Protein AF-A0A940J7U8-F1 (afdb_monomer_lite)

Foldseek 3Di:
DWQQPDDQLLLLLLLLLQCQLVVVFPPQKDWDAPLQQLKIKIDDDPWIKIKAFAPPSKIKIWIEQPPWPAFCVNVVFDFCVPPAQLNCAPVNVVCCVPVNTRWIWMDDDPGIDTSRTPRCPRVCVVSVSSNPHDVVSSVCLQVVVDPDPSSVSSNDHHHGDRVRVVQVVLVVVLQVVQQVDDADDPPDDQDDPLNVVLCVVVVDPDKWKWKWFDFLLATDTQDIDPSQDPVNVVVVSVSVSVVQVVSADQAQGGFGMWMWTDDPSDIGIDTHRRHCYPPRPGPGYRLNRLLSRVVSHHPVNHDPSSVSRDD

Radius of gyration: 23.85 Å; chains: 1; bounding box: 57×38×66 Å

Secondary structure (DSSP, 8-state):
--GGGSPPHHHHHHHHHHHHHTT-SPTT-EEEEETTTTEEEEEETTEEEEEEEETTTEEEEEEE-TT-S--TTTTT--TTTT--GGG--HHHHHHHHHT--SEEEEEETTEEEESSTT--HHHHHHHGGGG-S-HHHHHHHHTT----HHHHHTT--B-----HHHHHHHHHHHHHHHHHPPPPP----SS-HHHHHHHHHH---S-EEEEEEEETTEEEEEEE-TTS-HHHHHHHHHHHHHHHHHT-BTTTB--SEEEEEEETTEEEEEEESS---TT--S----HHHHHHHHHTS-GGGS-GGGGGS--

pLDDT: mean 90.81, std 7.66, range [55.0, 98.06]

Structure (mmCIF, N/CA/C/O backbone):
data_AF-A0A940J7U8-F1
#
_entry.id   AF-A0A940J7U8-F1
#
loop_
_atom_site.group_PDB
_atom_site.id
_atom_site.type_symbol
_atom_site.label_atom_id
_atom_site.label_alt_id
_atom_site.label_comp_id
_atom_site.label_asym_id
_atom_site.label_entity_id
_atom_site.label_seq_id
_atom_site.pdbx_PDB_ins_code
_atom_site.Cartn_x
_atom_site.Cartn_y
_atom_site.Cartn_z
_atom_site.occupancy
_atom_site.B_iso_or_equiv
_atom_site.auth_seq_id
_atom_site.auth_comp_id
_atom_site.auth_asym_id
_atom_site.auth_atom_id
_atom_site.pdbx_PDB_model_num
ATOM 1 N N . MET A 1 1 ? 5.532 13.824 16.498 1.00 58.31 1 MET A N 1
ATOM 2 C CA . MET A 1 1 ? 4.983 13.098 17.670 1.00 58.31 1 MET A CA 1
ATOM 3 C C . MET A 1 1 ? 4.787 11.652 17.239 1.00 58.31 1 MET A C 1
ATOM 5 O O . MET A 1 1 ? 4.488 11.451 16.063 1.00 58.31 1 MET A O 1
ATOM 9 N N . GLU A 1 2 ? 5.062 10.665 18.091 1.00 72.50 2 GLU A N 1
ATOM 10 C CA . GLU A 1 2 ? 5.180 9.255 17.670 1.00 72.50 2 GLU A CA 1
ATOM 11 C C . GLU A 1 2 ? 3.979 8.408 18.118 1.00 72.50 2 GLU A C 1
ATOM 13 O O . GLU A 1 2 ? 3.177 8.829 18.947 1.00 72.50 2 GLU A O 1
ATOM 18 N N . ALA A 1 3 ? 3.820 7.211 17.541 1.00 67.12 3 ALA A N 1
ATOM 19 C CA . ALA A 1 3 ? 2.734 6.298 17.914 1.00 67.12 3 ALA A CA 1
ATOM 20 C C . ALA A 1 3 ? 2.797 5.892 19.400 1.00 67.12 3 ALA A C 1
ATOM 22 O O . ALA A 1 3 ? 1.761 5.641 20.008 1.00 67.12 3 ALA A O 1
ATOM 23 N N . ASP A 1 4 ? 3.987 5.901 20.000 1.00 74.69 4 ASP A N 1
ATOM 24 C CA . ASP A 1 4 ? 4.215 5.606 21.420 1.00 74.69 4 ASP A CA 1
ATOM 25 C C . ASP A 1 4 ? 3.573 6.639 22.364 1.00 74.69 4 ASP A C 1
ATOM 27 O O . ASP A 1 4 ? 3.357 6.347 23.539 1.00 74.69 4 ASP A O 1
ATOM 31 N N . ASP A 1 5 ? 3.215 7.824 21.854 1.00 80.25 5 ASP A N 1
ATOM 32 C CA . ASP A 1 5 ? 2.523 8.868 22.619 1.00 80.25 5 ASP A CA 1
ATOM 33 C C . ASP A 1 5 ? 1.007 8.595 22.761 1.00 80.25 5 ASP A C 1
ATOM 35 O O . ASP A 1 5 ? 0.293 9.322 23.458 1.00 80.25 5 ASP A O 1
ATOM 39 N N . LEU A 1 6 ? 0.487 7.554 22.098 1.00 84.69 6 LEU A N 1
ATOM 40 C CA . LEU A 1 6 ? -0.911 7.138 22.195 1.00 84.69 6 LEU A CA 1
ATOM 41 C C . LEU A 1 6 ? -1.208 6.489 23.556 1.00 84.69 6 LEU A C 1
ATOM 43 O O . LEU A 1 6 ? -0.436 5.682 24.073 1.00 84.69 6 LEU A O 1
ATOM 47 N N . VAL A 1 7 ? -2.394 6.768 24.109 1.00 89.50 7 VAL A N 1
ATOM 48 C CA . VAL A 1 7 ? -2.894 6.042 25.289 1.00 89.50 7 VAL A CA 1
ATOM 49 C C . VAL A 1 7 ? -3.084 4.553 24.987 1.00 89.50 7 VAL A C 1
ATOM 51 O O . VAL A 1 7 ? -3.126 4.144 23.825 1.00 89.50 7 VAL A O 1
ATOM 54 N N . SER A 1 8 ? -3.262 3.730 26.025 1.00 91.88 8 SER A N 1
ATOM 55 C CA . SER A 1 8 ? -3.499 2.298 25.830 1.00 91.88 8 SER A CA 1
ATOM 56 C C . SER A 1 8 ? -4.697 2.043 24.904 1.00 91.88 8 SER A C 1
ATOM 58 O O . SER A 1 8 ? -5.695 2.770 24.922 1.00 91.88 8 SER A O 1
ATOM 60 N N . ALA A 1 9 ? -4.617 0.984 24.096 1.00 93.88 9 ALA A N 1
ATOM 61 C CA . ALA A 1 9 ? -5.692 0.653 23.163 1.00 93.88 9 ALA A CA 1
ATOM 62 C C . ALA A 1 9 ? -7.035 0.375 23.858 1.00 93.88 9 ALA A C 1
ATOM 64 O O . ALA A 1 9 ? -8.088 0.681 23.304 1.00 93.88 9 ALA A O 1
ATOM 65 N N . GLU A 1 10 ? -7.004 -0.179 25.072 1.00 93.31 10 GLU A N 1
ATOM 66 C CA . GLU A 1 10 ? -8.207 -0.421 25.875 1.00 93.31 10 GLU A CA 1
ATOM 67 C C . GLU A 1 10 ? -8.822 0.884 26.390 1.00 93.31 10 GLU A C 1
ATOM 69 O O . GLU A 1 10 ? -10.045 1.014 26.407 1.00 93.31 10 GLU A O 1
ATOM 74 N N . ASP A 1 11 ? -8.016 1.861 26.806 1.00 94.00 11 ASP A N 1
ATOM 75 C CA . ASP A 1 11 ? -8.549 3.152 27.253 1.00 94.00 11 ASP A CA 1
ATOM 76 C C . ASP A 1 11 ? -9.153 3.927 26.085 1.00 94.00 11 ASP A C 1
ATOM 78 O O . ASP A 1 11 ? -10.262 4.447 26.207 1.00 94.00 11 ASP A O 1
ATOM 82 N N . LEU A 1 12 ? -8.477 3.928 24.930 1.00 95.50 12 LEU A N 1
ATOM 83 C CA . LEU A 1 12 ? -9.007 4.551 23.720 1.00 95.50 12 LEU A CA 1
ATOM 84 C C . LEU A 1 12 ? -10.320 3.895 23.275 1.00 95.50 12 LEU A C 1
ATOM 86 O O . LEU A 1 12 ? -11.291 4.604 23.026 1.00 95.50 12 LEU A O 1
ATOM 90 N N . TRP A 1 13 ? -10.375 2.561 23.212 1.00 97.12 13 TRP A N 1
ATOM 91 C CA . TRP A 1 13 ? -11.579 1.843 22.788 1.00 97.12 13 TRP A CA 1
ATOM 92 C C . TRP A 1 13 ? -12.783 2.142 23.674 1.00 97.12 13 TRP A C 1
ATOM 94 O O . TRP A 1 13 ? -13.846 2.498 23.173 1.00 97.12 13 TRP A O 1
ATOM 104 N N . TRP A 1 14 ? -12.633 1.995 24.992 1.00 97.50 14 TRP A N 1
ATOM 105 C CA . TRP A 1 14 ? -13.771 2.132 25.896 1.00 97.50 14 TRP A CA 1
ATOM 106 C C . TRP A 1 14 ? -14.216 3.580 26.059 1.00 97.50 14 TRP A C 1
ATOM 108 O O . TRP A 1 14 ? -15.417 3.830 26.129 1.00 97.50 14 TRP A O 1
ATOM 118 N N . SER A 1 15 ? -13.280 4.534 26.061 1.00 97.25 15 SER A N 1
ATOM 119 C CA . SER A 1 15 ? -13.627 5.958 26.070 1.00 97.25 15 SER A CA 1
ATOM 120 C C . SER A 1 15 ? -14.422 6.328 24.816 1.00 97.25 15 SER A C 1
ATOM 122 O O . SER A 1 15 ? -15.501 6.916 24.901 1.00 97.25 15 SER A O 1
ATOM 124 N N . TRP A 1 16 ? -13.974 5.856 23.653 1.00 97.19 16 TRP A N 1
ATOM 125 C CA . TRP A 1 16 ? -14.673 6.066 22.394 1.00 97.19 16 TRP A CA 1
ATOM 126 C C . TRP A 1 16 ? -16.058 5.390 22.362 1.00 97.19 16 TRP A C 1
ATOM 128 O O . TRP A 1 16 ? -17.053 6.033 22.011 1.00 97.19 16 TRP A O 1
ATOM 138 N N . ALA A 1 17 ? -16.165 4.130 22.789 1.00 97.62 17 ALA A N 1
ATOM 139 C CA . ALA A 1 17 ? -17.440 3.418 22.846 1.00 97.62 17 ALA A CA 1
ATOM 140 C C . ALA A 1 17 ? -18.458 4.132 23.756 1.00 97.62 17 ALA A C 1
ATOM 142 O O . ALA A 1 17 ? -19.610 4.310 23.368 1.00 97.62 17 ALA A O 1
ATOM 143 N N . VAL A 1 18 ? -18.029 4.602 24.934 1.00 98.00 18 VAL A N 1
ATOM 144 C CA . VAL A 1 18 ? -18.890 5.341 25.874 1.00 98.00 18 VAL A CA 1
ATOM 145 C C . VAL A 1 18 ? -19.337 6.683 25.302 1.00 98.00 18 VAL A C 1
ATOM 147 O O . VAL A 1 18 ? -20.515 7.015 25.398 1.00 98.00 18 VAL A O 1
ATOM 150 N N . LEU A 1 19 ? -18.439 7.453 24.680 1.00 97.38 19 LEU A N 1
ATOM 151 C CA . LEU A 1 19 ? -18.820 8.722 24.047 1.00 97.38 19 LEU A CA 1
ATOM 152 C C . LEU A 1 19 ? -19.839 8.518 22.924 1.00 97.38 19 LEU A C 1
ATOM 154 O O . LEU A 1 19 ? -20.735 9.340 22.760 1.00 97.38 19 LEU A O 1
ATOM 158 N N . THR A 1 20 ? -19.707 7.421 22.179 1.00 96.50 20 THR A N 1
ATOM 159 C CA . THR A 1 20 ? -20.642 7.062 21.107 1.00 96.50 20 THR A CA 1
ATOM 160 C C . THR A 1 20 ? -22.007 6.681 21.667 1.00 96.50 20 THR A C 1
ATOM 162 O O . THR A 1 20 ? -23.019 7.211 21.224 1.00 96.50 20 THR A O 1
ATOM 165 N N . ASP A 1 21 ? -22.037 5.806 22.674 1.00 97.06 21 ASP A N 1
ATOM 166 C CA . ASP A 1 21 ? -23.268 5.349 23.327 1.00 97.06 21 ASP A CA 1
ATOM 167 C C . ASP A 1 21 ? -24.074 6.497 23.952 1.00 97.06 21 ASP A C 1
ATOM 169 O O . ASP A 1 21 ? -25.303 6.493 23.930 1.00 97.06 21 ASP A O 1
ATOM 173 N N . GLN A 1 22 ? -23.375 7.493 24.499 1.00 95.62 22 GLN A N 1
ATOM 174 C CA . GLN A 1 22 ? -23.982 8.639 25.174 1.00 95.62 22 GLN A CA 1
ATOM 175 C C . GLN A 1 22 ? -24.270 9.824 24.238 1.00 95.62 22 GLN A C 1
ATOM 177 O O . GLN A 1 22 ? -24.741 10.855 24.715 1.00 95.62 22 GLN A O 1
ATOM 182 N N . ASP A 1 23 ? -23.983 9.697 22.937 1.00 94.12 23 ASP A N 1
ATOM 183 C CA . ASP A 1 23 ? -24.111 10.778 21.947 1.00 94.12 23 ASP A CA 1
ATOM 184 C C . ASP A 1 23 ? -23.339 12.055 22.358 1.00 94.12 23 ASP A C 1
ATOM 186 O O . ASP A 1 23 ? -23.817 13.182 22.250 1.00 94.12 23 ASP A O 1
ATOM 190 N N . LEU A 1 24 ? -22.125 11.869 22.895 1.00 95.62 24 LEU A N 1
ATOM 191 C CA . LEU A 1 24 ? -21.239 12.930 23.407 1.00 95.62 24 LEU A CA 1
ATOM 192 C C . LEU A 1 24 ? -20.046 13.218 22.482 1.00 95.62 24 LEU A C 1
ATOM 194 O O . LEU A 1 24 ? -19.055 13.832 22.893 1.00 95.62 24 LEU A O 1
ATOM 198 N N . LEU A 1 25 ? -20.106 12.745 21.239 1.00 94.69 25 LEU A N 1
ATOM 199 C CA . LEU A 1 25 ? -19.087 13.025 20.233 1.00 94.69 25 LEU A CA 1
ATOM 200 C C . LEU A 1 25 ? -19.148 14.499 19.786 1.00 94.69 25 LEU A C 1
ATOM 202 O O . LEU A 1 25 ? -20.182 15.149 19.938 1.00 94.69 25 LEU A O 1
ATOM 206 N N . PRO A 1 26 ? -18.052 15.060 19.237 1.00 92.88 26 PRO A N 1
ATOM 207 C CA . PRO A 1 26 ? -18.060 16.424 18.713 1.00 92.88 26 PRO A CA 1
ATOM 208 C C . PRO A 1 26 ? -19.157 16.650 17.664 1.00 92.88 26 PRO A C 1
ATOM 210 O O . PRO A 1 26 ? -19.432 15.767 16.853 1.00 92.88 26 PRO A O 1
ATOM 213 N N . ASP A 1 27 ? -19.725 17.856 17.618 1.00 93.50 27 ASP A N 1
ATOM 214 C CA . ASP A 1 27 ? -20.753 18.209 16.633 1.00 93.50 27 ASP A CA 1
ATOM 215 C C . ASP A 1 27 ? -20.289 17.923 15.196 1.00 93.50 27 ASP A C 1
ATOM 217 O O . ASP A 1 27 ? -19.246 18.400 14.743 1.00 93.50 27 ASP A O 1
ATOM 221 N N . GLY A 1 28 ? -21.092 17.157 14.454 1.00 92.56 28 GLY A N 1
ATOM 222 C CA . GLY A 1 28 ? -20.786 16.757 13.078 1.00 92.56 28 GLY A CA 1
ATOM 223 C C . GLY A 1 28 ? -19.852 15.551 12.958 1.00 92.56 28 GLY A C 1
ATOM 224 O O . GLY A 1 28 ? -19.591 15.116 11.834 1.00 92.56 28 GLY A O 1
ATOM 225 N N . ALA A 1 29 ? -19.383 14.993 14.074 1.00 95.31 29 ALA A N 1
ATOM 226 C CA . ALA A 1 29 ? -18.751 13.690 14.077 1.00 95.31 29 ALA A CA 1
ATOM 227 C C . ALA A 1 29 ? -19.783 12.574 13.894 1.00 95.31 29 ALA A C 1
ATOM 229 O O . ALA A 1 29 ? -20.951 12.702 14.267 1.00 95.31 29 ALA A O 1
ATOM 230 N N . ARG A 1 30 ? -19.339 11.460 13.319 1.00 95.00 30 ARG A N 1
ATOM 231 C CA . ARG A 1 30 ? -20.120 10.227 13.219 1.00 95.00 30 ARG A CA 1
ATOM 232 C C . ARG A 1 30 ? -19.296 9.085 13.757 1.00 95.00 30 ARG A C 1
ATOM 234 O O . ARG A 1 30 ? -18.089 9.054 13.536 1.00 95.00 30 ARG A O 1
ATOM 241 N N . CYS A 1 31 ? -19.953 8.168 14.450 1.00 95.75 31 CYS A N 1
ATOM 242 C CA . CYS A 1 31 ? -19.334 6.935 14.885 1.00 95.75 31 CYS A CA 1
ATOM 243 C C . CYS A 1 31 ? -20.249 5.752 14.603 1.00 95.75 31 CYS A C 1
ATOM 245 O O . CYS A 1 31 ? -21.461 5.841 14.802 1.00 95.75 31 CYS A O 1
ATOM 247 N N . GLU A 1 32 ? -19.649 4.657 14.160 1.00 95.88 32 GLU A N 1
ATOM 248 C CA . GLU A 1 32 ? -20.324 3.396 13.894 1.00 95.88 32 GLU A CA 1
ATOM 249 C C . GLU A 1 32 ? -19.525 2.247 14.516 1.00 95.88 32 GLU A C 1
ATOM 251 O O . GLU A 1 32 ? -18.292 2.280 14.559 1.00 95.88 32 GLU A O 1
ATOM 256 N N . LEU A 1 33 ? -20.242 1.236 15.011 1.00 97.06 33 LEU A N 1
ATOM 257 C CA . LEU A 1 33 ? -19.675 -0.027 15.471 1.00 97.06 33 LEU A CA 1
ATOM 258 C C . LEU A 1 33 ? -20.072 -1.126 14.488 1.00 97.06 33 LEU A C 1
ATOM 260 O O . LEU A 1 33 ? -21.254 -1.435 14.345 1.00 97.06 33 LEU A O 1
ATOM 264 N N . ASP A 1 34 ? -19.078 -1.759 13.878 1.00 95.81 34 ASP A N 1
ATOM 265 C CA . ASP A 1 34 ? -19.234 -3.078 13.276 1.00 95.81 34 ASP A CA 1
ATOM 266 C C . ASP A 1 34 ? -19.054 -4.122 14.385 1.00 95.81 34 ASP A C 1
ATOM 268 O O . ASP A 1 34 ? -17.939 -4.357 14.861 1.00 95.81 34 ASP A O 1
ATOM 272 N N . ALA A 1 35 ? -20.162 -4.705 14.843 1.00 92.19 35 ALA A N 1
ATOM 273 C CA . ALA A 1 35 ? -20.162 -5.682 15.927 1.00 92.19 35 ALA A CA 1
ATOM 274 C C . ALA A 1 35 ? -19.615 -7.056 15.503 1.00 92.19 35 ALA A C 1
ATOM 276 O O . ALA A 1 35 ? -19.160 -7.804 16.365 1.00 92.19 35 ALA A O 1
ATOM 277 N N . ASP A 1 36 ? -19.620 -7.383 14.207 1.00 88.38 36 ASP A N 1
ATOM 278 C CA . ASP A 1 36 ? -19.120 -8.665 13.701 1.00 88.38 36 ASP A CA 1
ATOM 279 C C . ASP A 1 36 ? -17.590 -8.635 13.570 1.00 88.38 36 ASP A C 1
ATOM 281 O O . ASP A 1 36 ? -16.894 -9.587 13.938 1.00 88.38 36 ASP A O 1
ATOM 285 N N . GLU A 1 37 ? -17.043 -7.521 13.074 1.00 89.19 37 GLU A N 1
ATOM 286 C CA . GLU A 1 37 ? -15.597 -7.320 12.937 1.00 89.19 37 GLU A CA 1
ATOM 287 C C . GLU A 1 37 ? -14.966 -6.619 14.154 1.00 89.19 37 GLU A C 1
ATOM 289 O O . GLU A 1 37 ? -13.738 -6.504 14.222 1.00 89.19 37 GLU A O 1
ATOM 294 N N . HIS A 1 38 ? -15.777 -6.179 15.121 1.00 94.62 38 HIS A N 1
ATOM 295 C CA . HIS A 1 38 ? -15.386 -5.388 16.294 1.00 94.62 38 HIS A CA 1
ATOM 296 C C . HIS A 1 38 ? -14.527 -4.172 15.927 1.00 94.62 38 HIS A C 1
ATOM 298 O O . HIS A 1 38 ? -13.431 -3.967 16.466 1.00 94.62 38 HIS A O 1
ATOM 304 N N . VAL A 1 39 ? -15.040 -3.374 14.990 1.00 97.38 39 VAL A N 1
ATOM 305 C CA . VAL A 1 39 ? -14.417 -2.138 14.507 1.00 97.38 39 VAL A CA 1
ATOM 306 C C . VAL A 1 39 ? -15.270 -0.953 14.928 1.00 97.38 39 VAL A C 1
ATOM 308 O O . VAL A 1 39 ? -16.447 -0.889 14.590 1.00 97.38 39 VAL A O 1
ATOM 311 N N . LEU A 1 40 ? -14.664 -0.001 15.632 1.00 97.88 40 LEU A N 1
ATOM 312 C CA . LEU A 1 40 ? -15.222 1.337 15.783 1.00 97.88 40 LEU A CA 1
ATOM 313 C C . LEU A 1 40 ? -14.665 2.215 14.668 1.00 97.88 40 LEU A C 1
ATOM 315 O O . LEU A 1 40 ? -13.449 2.253 14.471 1.00 97.88 40 LEU A O 1
ATOM 319 N N . SER A 1 41 ? -15.538 2.919 13.956 1.00 97.38 41 SER A N 1
ATOM 320 C CA . SER A 1 41 ? -15.189 3.862 12.889 1.00 97.38 41 SER A CA 1
ATOM 321 C C . SER A 1 41 ? -15.687 5.252 13.248 1.00 97.38 41 SER A C 1
ATOM 323 O O . SER A 1 41 ? -16.799 5.393 13.739 1.00 97.38 41 SER A O 1
ATOM 325 N N . TYR A 1 42 ? -14.841 6.269 13.080 1.00 97.38 42 TYR A N 1
ATOM 326 C CA . TYR A 1 42 ? -15.115 7.658 13.443 1.00 97.38 42 TYR A CA 1
ATOM 327 C C . TYR A 1 42 ? -14.767 8.572 12.283 1.00 97.38 42 TYR A C 1
ATOM 329 O O . TYR A 1 42 ? -13.623 8.585 11.828 1.00 97.38 42 TYR A O 1
ATOM 337 N N . ASP A 1 43 ? -15.734 9.376 11.862 1.00 96.62 43 ASP A N 1
ATOM 338 C CA . ASP A 1 43 ? -15.594 10.375 10.810 1.00 96.62 43 ASP A CA 1
ATOM 339 C C . ASP A 1 43 ? -15.796 11.771 11.394 1.00 96.62 43 ASP A C 1
ATOM 341 O O . ASP A 1 43 ? -16.764 12.025 12.112 1.00 96.62 43 ASP A O 1
ATOM 345 N N . TYR A 1 44 ? -14.905 12.702 11.056 1.00 95.75 44 TYR A N 1
ATOM 346 C CA . TYR A 1 44 ? -15.006 14.098 11.467 1.00 95.75 44 TYR A CA 1
ATOM 347 C C . TYR A 1 44 ? -14.401 15.034 10.417 1.00 95.75 44 TYR A C 1
ATOM 349 O O . TYR A 1 44 ? -13.181 15.137 10.245 1.00 95.75 44 TYR A O 1
ATOM 357 N N . GLY A 1 45 ? -15.272 15.746 9.699 1.00 94.06 45 GLY A N 1
ATOM 358 C CA . GLY A 1 45 ? -14.871 16.638 8.612 1.00 94.06 45 GLY A CA 1
ATOM 359 C C . GLY A 1 45 ? -14.196 15.880 7.465 1.00 94.06 45 GLY A C 1
ATOM 360 O O . GLY A 1 45 ? -14.820 15.049 6.816 1.00 94.06 45 GLY A O 1
ATOM 361 N N . ALA A 1 46 ? -12.926 16.195 7.193 1.00 93.19 46 ALA A N 1
ATOM 362 C CA . ALA A 1 46 ? -12.106 15.512 6.183 1.00 93.19 46 ALA A CA 1
ATOM 363 C C . ALA A 1 46 ? -11.237 14.381 6.768 1.00 93.19 46 ALA A C 1
ATOM 365 O O . ALA A 1 46 ? -10.419 13.798 6.053 1.00 93.19 46 ALA A O 1
ATOM 366 N N . SER A 1 47 ? -11.376 14.115 8.066 1.00 95.75 47 SER A N 1
ATOM 367 C CA . SER A 1 47 ? -10.619 13.105 8.791 1.00 95.75 47 SER A CA 1
ATOM 368 C C . SER A 1 47 ? -11.500 11.911 9.119 1.00 95.75 47 SER A C 1
ATOM 370 O O . SER A 1 47 ? -12.693 12.065 9.370 1.00 95.75 47 SER A O 1
ATOM 372 N N . TRP A 1 48 ? -10.889 10.737 9.185 1.00 96.69 48 TRP A N 1
ATOM 373 C CA . TRP A 1 48 ? -11.538 9.527 9.665 1.00 96.69 48 TRP A CA 1
ATOM 374 C C . TRP A 1 48 ? -10.518 8.614 10.340 1.00 96.69 48 TRP A C 1
ATOM 376 O O . TRP A 1 48 ? -9.325 8.653 10.030 1.00 96.69 48 TRP A O 1
ATOM 386 N N . THR A 1 49 ? -10.967 7.792 11.276 1.00 97.50 49 THR A N 1
ATOM 387 C CA . THR A 1 49 ? -10.141 6.774 11.925 1.00 97.50 49 THR A CA 1
ATOM 388 C C . THR A 1 49 ? -10.977 5.551 12.245 1.00 97.50 49 THR A C 1
ATOM 390 O O . THR A 1 49 ? -12.196 5.619 12.368 1.00 97.50 49 THR A O 1
ATOM 393 N N . SER A 1 50 ? -10.331 4.406 12.347 1.00 98.06 50 SER A N 1
ATOM 394 C CA . SER A 1 50 ? -10.938 3.160 12.771 1.00 98.06 50 SER A CA 1
ATOM 395 C C . SER A 1 50 ? -10.016 2.461 13.754 1.00 98.06 50 SER A C 1
ATOM 397 O O . SER A 1 50 ? -8.798 2.443 13.574 1.00 98.06 50 SER A O 1
ATOM 399 N N . LEU A 1 51 ? -10.607 1.910 14.807 1.00 97.88 51 LEU A N 1
ATOM 400 C CA . LEU A 1 51 ? -9.932 1.089 15.799 1.00 97.88 51 LEU A CA 1
ATOM 401 C C . LEU A 1 51 ? -10.594 -0.278 15.795 1.00 97.88 51 LEU A C 1
ATOM 403 O O . LEU A 1 51 ? -11.814 -0.375 15.852 1.00 97.88 51 LEU A O 1
ATOM 407 N N . GLN A 1 52 ? -9.791 -1.332 15.754 1.00 97.12 52 GLN A N 1
ATOM 408 C CA . GLN A 1 52 ? -10.268 -2.704 15.875 1.00 97.12 52 GLN A CA 1
ATOM 409 C C . GLN A 1 52 ? -9.630 -3.372 17.078 1.00 97.12 52 GLN A C 1
ATOM 411 O O . GLN A 1 52 ? -8.402 -3.356 17.220 1.00 97.12 52 GLN A O 1
ATOM 416 N N . ARG A 1 53 ? -10.449 -4.025 17.905 1.00 94.12 53 ARG A N 1
ATOM 417 C CA . ARG A 1 53 ? -9.954 -4.896 18.976 1.00 94.12 53 ARG A CA 1
ATOM 418 C C . ARG A 1 53 ? -9.720 -6.303 18.467 1.00 94.12 53 ARG A C 1
ATOM 420 O O . ARG A 1 53 ? -10.568 -6.891 17.805 1.00 94.12 53 ARG A O 1
ATOM 427 N N . ILE A 1 54 ? -8.574 -6.866 18.830 1.00 92.75 54 ILE A N 1
ATOM 428 C CA . ILE A 1 54 ? -8.136 -8.200 18.426 1.00 92.75 54 ILE A CA 1
ATOM 429 C C . ILE A 1 54 ? -7.823 -9.028 19.672 1.00 92.75 54 ILE A C 1
ATOM 431 O O . ILE A 1 54 ? -7.239 -8.552 20.650 1.00 92.75 54 ILE A O 1
ATOM 435 N N . ALA A 1 55 ? -8.179 -10.311 19.628 1.00 88.00 55 ALA A N 1
ATOM 436 C CA . ALA A 1 55 ? -7.956 -11.233 20.734 1.00 88.00 55 ALA A CA 1
ATOM 437 C C . ALA A 1 55 ? -6.499 -11.228 21.260 1.00 88.00 55 ALA A C 1
ATOM 439 O O . ALA A 1 55 ? -5.514 -11.261 20.508 1.00 88.00 55 ALA A O 1
ATOM 440 N N . GLY A 1 56 ? -6.355 -11.274 22.588 1.00 86.44 56 GLY A N 1
ATOM 441 C CA . GLY A 1 56 ? -5.058 -11.288 23.274 1.00 86.44 56 GLY A CA 1
ATOM 442 C C . GLY A 1 56 ? -4.470 -9.902 23.559 1.00 86.44 56 GLY A C 1
ATOM 443 O O . GLY A 1 56 ? -3.250 -9.762 23.512 1.00 86.44 56 GLY A O 1
ATOM 444 N N . GLY A 1 57 ? -5.317 -8.900 23.828 1.00 88.00 57 GLY A N 1
ATOM 445 C CA . GLY A 1 57 ? -4.892 -7.544 24.213 1.00 88.00 57 GLY A CA 1
ATOM 446 C C . GLY A 1 57 ? -4.251 -6.756 23.069 1.00 88.00 57 GLY A C 1
ATOM 447 O O . GLY A 1 57 ? -3.355 -5.941 23.291 1.00 88.00 57 GLY A O 1
ATOM 448 N N . ARG A 1 58 ? -4.652 -7.062 21.834 1.00 93.88 58 ARG A N 1
ATOM 449 C CA . ARG A 1 58 ? -4.115 -6.460 20.617 1.00 93.88 58 ARG A CA 1
ATOM 450 C C . ARG A 1 58 ? -5.140 -5.516 20.017 1.00 93.88 58 ARG A C 1
ATOM 452 O O . ARG A 1 58 ? -6.341 -5.741 20.142 1.00 93.88 58 ARG A O 1
ATOM 459 N N . ALA A 1 59 ? -4.663 -4.489 19.337 1.00 95.81 59 ALA A N 1
ATOM 460 C CA . ALA A 1 59 ? -5.534 -3.591 18.599 1.00 95.81 59 ALA A CA 1
ATOM 461 C C . ALA A 1 59 ? -4.829 -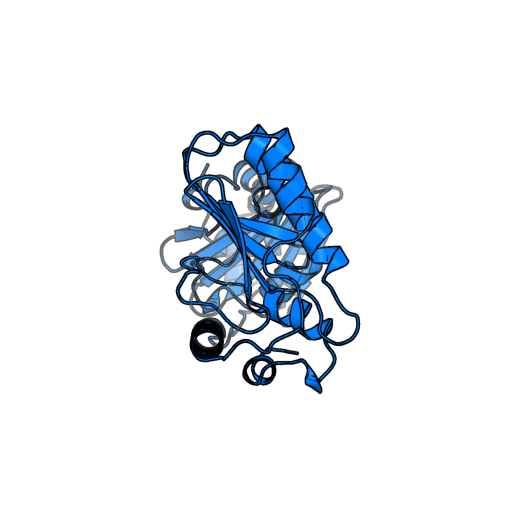3.047 17.365 1.00 95.81 59 ALA A C 1
ATOM 463 O O . ALA A 1 59 ? -3.601 -3.087 17.272 1.00 95.81 59 ALA A O 1
ATOM 464 N N . VAL A 1 60 ? -5.615 -2.541 16.426 1.00 96.50 60 VAL A N 1
ATOM 465 C CA . VAL A 1 60 ? -5.115 -1.872 15.226 1.00 96.50 60 VAL A CA 1
ATOM 466 C C . VAL A 1 60 ? -5.852 -0.560 15.076 1.00 96.50 60 VAL A C 1
ATOM 468 O O . VAL A 1 60 ? -7.076 -0.542 15.163 1.00 96.50 60 VAL A O 1
ATOM 471 N N . LEU A 1 61 ? -5.106 0.513 14.844 1.00 97.25 61 LEU A N 1
ATOM 472 C CA . LEU A 1 61 ? -5.620 1.850 14.593 1.00 97.25 61 LEU A CA 1
ATOM 473 C C . LEU A 1 61 ? -5.166 2.283 13.199 1.00 97.25 61 LEU A C 1
ATOM 475 O O . LEU A 1 61 ? -3.976 2.248 12.887 1.00 97.25 61 LEU A O 1
ATOM 479 N N . TRP A 1 62 ? -6.099 2.699 12.355 1.00 97.12 62 TRP A N 1
ATOM 480 C CA . TRP A 1 62 ? -5.784 3.180 11.014 1.00 97.12 62 TRP A CA 1
ATOM 481 C C . TRP A 1 62 ? -6.758 4.266 10.601 1.00 97.12 62 TRP A C 1
ATOM 483 O O . TRP A 1 62 ? -7.896 4.307 11.057 1.00 97.12 62 TRP A O 1
ATOM 493 N N . GLY A 1 63 ? -6.326 5.154 9.719 1.00 96.50 63 GLY A N 1
ATOM 494 C CA . GLY A 1 63 ? -7.173 6.273 9.351 1.00 96.50 63 GLY A CA 1
ATOM 495 C C . GLY A 1 63 ? -6.490 7.274 8.459 1.00 96.50 63 GLY A C 1
ATOM 496 O O . GLY A 1 63 ? -5.420 7.027 7.901 1.00 96.50 63 GLY A O 1
ATOM 497 N N . ARG A 1 64 ? -7.108 8.443 8.353 1.00 95.44 64 ARG A N 1
ATOM 498 C CA . ARG A 1 64 ? -6.550 9.616 7.703 1.00 95.44 64 ARG A CA 1
ATOM 499 C C . ARG A 1 64 ? -6.902 10.864 8.500 1.00 95.44 64 ARG A C 1
ATOM 501 O O . ARG A 1 64 ? -8.071 11.146 8.735 1.00 95.44 64 ARG A O 1
ATOM 508 N N . ALA A 1 65 ? -5.891 11.651 8.848 1.00 93.31 65 ALA A N 1
ATOM 509 C CA . ALA A 1 65 ? -6.084 12.976 9.420 1.00 93.31 65 ALA A CA 1
ATOM 510 C C . ALA A 1 65 ? -6.002 14.032 8.310 1.00 93.31 65 ALA A C 1
ATOM 512 O O . ALA A 1 65 ? -4.942 14.234 7.721 1.00 93.31 65 ALA A O 1
ATOM 513 N N . GLY A 1 66 ? -7.111 14.718 8.022 1.00 88.06 66 GLY A N 1
ATOM 514 C CA . GLY A 1 66 ? -7.191 15.736 6.968 1.00 88.06 66 GLY A CA 1
ATOM 515 C C . GLY A 1 66 ? -6.325 16.976 7.221 1.00 88.06 66 GLY A C 1
ATOM 516 O O . GLY A 1 66 ? -6.038 17.720 6.288 1.00 88.06 66 GLY A O 1
ATOM 517 N N . THR A 1 67 ? -5.889 17.191 8.464 1.00 83.06 67 THR A N 1
ATOM 518 C CA . THR A 1 67 ? -4.956 18.256 8.864 1.00 83.06 67 THR A CA 1
ATOM 519 C C . THR A 1 67 ? -3.487 17.840 8.779 1.00 83.06 67 THR A C 1
ATOM 521 O O . THR A 1 67 ? -2.614 18.690 8.954 1.00 83.06 67 THR A O 1
ATOM 524 N N . SER A 1 68 ? -3.190 16.561 8.515 1.00 82.31 68 SER A N 1
ATOM 525 C CA . SER A 1 68 ? -1.808 16.090 8.449 1.00 82.31 68 SER A CA 1
ATOM 526 C C . SER A 1 68 ? -1.097 16.637 7.214 1.00 82.31 68 SER A C 1
ATOM 528 O O . SER A 1 68 ? -1.618 16.583 6.100 1.00 82.31 68 SER A O 1
ATOM 530 N N . VAL A 1 69 ? 0.126 17.138 7.406 1.00 79.56 69 VAL A N 1
ATOM 531 C CA . VAL A 1 69 ? 0.976 17.651 6.318 1.00 79.56 69 VAL A CA 1
ATOM 532 C C . VAL A 1 69 ? 1.554 16.507 5.478 1.00 79.56 69 VAL A C 1
ATOM 534 O O . VAL A 1 69 ? 1.821 16.690 4.291 1.00 79.56 69 VAL A O 1
ATOM 537 N N . ARG A 1 70 ? 1.738 15.330 6.088 1.00 83.69 70 ARG A N 1
ATOM 538 C CA . ARG A 1 70 ? 2.222 14.107 5.440 1.00 83.69 70 ARG A CA 1
ATOM 539 C C . ARG A 1 70 ? 1.306 12.940 5.762 1.00 83.69 70 ARG A C 1
ATOM 541 O O . ARG A 1 70 ? 0.862 12.785 6.898 1.00 83.69 70 ARG A O 1
ATOM 548 N N . ASP A 1 71 ? 1.053 12.114 4.758 1.00 87.12 71 ASP A N 1
ATOM 549 C CA . ASP A 1 71 ? 0.350 10.847 4.921 1.00 87.12 71 ASP A CA 1
ATOM 550 C C . ASP A 1 71 ? 0.951 9.758 4.018 1.00 87.12 71 ASP A C 1
ATOM 552 O O . ASP A 1 71 ? 1.636 10.040 3.028 1.00 87.12 71 ASP A O 1
ATOM 556 N N . ALA A 1 72 ? 0.693 8.493 4.343 1.00 85.38 72 ALA A N 1
ATOM 557 C CA . ALA A 1 72 ? 1.230 7.350 3.610 1.00 85.38 72 ALA A CA 1
ATOM 558 C C . ALA A 1 72 ? 0.812 7.324 2.131 1.00 85.38 72 ALA A C 1
ATOM 560 O O . ALA A 1 72 ? 1.511 6.747 1.298 1.00 85.38 72 ALA A O 1
ATOM 561 N N . ILE A 1 73 ? -0.305 7.973 1.785 1.00 84.38 73 ILE A N 1
ATOM 562 C CA . ILE A 1 73 ? -0.790 8.074 0.408 1.00 84.38 73 ILE A CA 1
ATOM 563 C C . ILE A 1 73 ? 0.129 8.997 -0.395 1.00 84.38 73 ILE A C 1
ATOM 565 O O . ILE A 1 73 ? 0.559 8.634 -1.493 1.00 84.38 73 ILE A O 1
ATOM 569 N N . SER A 1 74 ? 0.421 10.182 0.150 1.00 83.69 74 SER A N 1
ATOM 570 C CA . SER A 1 74 ? 1.294 11.193 -0.451 1.00 83.69 74 SER A CA 1
ATOM 571 C C . SER A 1 74 ? 2.744 10.723 -0.568 1.00 83.69 74 SER A C 1
ATOM 573 O O . SER A 1 74 ? 3.400 11.023 -1.562 1.00 83.69 74 SER A O 1
ATOM 575 N N . GLU A 1 75 ? 3.207 9.925 0.396 1.00 85.38 75 GLU A N 1
ATOM 576 C CA . GLU A 1 75 ? 4.575 9.396 0.456 1.00 85.38 75 GLU A CA 1
ATOM 577 C C . GLU A 1 75 ? 4.717 8.017 -0.218 1.00 85.38 75 GLU A C 1
ATOM 579 O O . GLU A 1 75 ? 5.802 7.439 -0.246 1.00 85.38 75 GLU A O 1
ATOM 584 N N . HIS A 1 76 ? 3.629 7.477 -0.784 1.00 81.56 76 HIS A N 1
ATOM 585 C CA . HIS A 1 76 ? 3.590 6.165 -1.442 1.00 81.56 76 HIS A CA 1
ATOM 586 C C . HIS A 1 76 ? 4.126 5.016 -0.568 1.00 81.56 76 HIS A C 1
ATOM 588 O O . HIS A 1 76 ? 4.826 4.121 -1.050 1.00 81.56 76 HIS A O 1
ATOM 594 N N . LEU A 1 77 ? 3.790 5.036 0.722 1.00 82.06 77 LEU A N 1
ATOM 595 C CA . LEU A 1 77 ? 4.191 4.002 1.668 1.00 82.06 77 LEU A CA 1
ATOM 596 C C . LEU A 1 77 ? 3.184 2.850 1.705 1.00 82.06 77 LEU A C 1
ATOM 598 O O . LEU A 1 77 ? 1.969 3.040 1.650 1.00 82.06 77 LEU A O 1
ATOM 602 N N . ASP A 1 78 ? 3.707 1.636 1.857 1.00 83.44 78 ASP A N 1
ATOM 603 C CA . ASP A 1 78 ? 2.905 0.474 2.231 1.00 83.44 78 ASP A CA 1
ATOM 604 C C . ASP A 1 78 ? 2.620 0.539 3.737 1.00 83.44 78 ASP A C 1
ATOM 606 O O . ASP A 1 78 ? 3.477 0.214 4.557 1.00 83.44 78 ASP A O 1
ATOM 610 N N . VAL A 1 79 ? 1.405 0.960 4.089 1.00 89.25 79 VAL A N 1
ATOM 611 C CA . VAL A 1 79 ? 0.923 1.080 5.475 1.00 89.25 79 VAL A CA 1
ATOM 612 C C . VAL A 1 79 ? 0.914 -0.242 6.245 1.00 89.25 79 VAL A C 1
ATOM 614 O O . VAL A 1 79 ? 0.794 -0.228 7.461 1.00 89.25 79 VAL A O 1
ATOM 617 N N . LEU A 1 80 ? 1.051 -1.396 5.592 1.00 88.75 80 LEU A N 1
ATOM 618 C CA . LEU A 1 80 ? 1.163 -2.685 6.283 1.00 88.75 80 LEU A CA 1
ATOM 619 C C . LEU A 1 80 ? 2.608 -3.192 6.336 1.00 88.75 80 LEU A C 1
ATOM 621 O O . LEU A 1 80 ? 2.866 -4.297 6.817 1.00 88.75 80 LEU A O 1
ATOM 625 N N . ALA A 1 81 ? 3.577 -2.411 5.854 1.00 83.94 81 ALA A N 1
ATOM 626 C CA . ALA A 1 81 ? 4.974 -2.810 5.868 1.00 83.94 81 ALA A CA 1
ATOM 627 C C . ALA A 1 81 ? 5.487 -2.968 7.304 1.00 83.94 81 ALA A C 1
ATOM 629 O O . ALA A 1 81 ? 5.525 -2.016 8.073 1.00 83.94 81 ALA A O 1
ATOM 630 N N . GLY A 1 82 ? 5.927 -4.180 7.647 1.00 83.19 82 GLY A N 1
ATOM 631 C CA . GLY A 1 82 ? 6.449 -4.491 8.981 1.00 83.19 82 GLY A CA 1
ATOM 632 C C . GLY A 1 82 ? 5.370 -4.742 10.035 1.00 83.19 82 GLY A C 1
ATOM 633 O O . GLY A 1 82 ? 5.707 -5.221 11.114 1.00 83.19 82 GLY A O 1
ATOM 634 N N . ALA A 1 83 ? 4.095 -4.510 9.707 1.00 88.12 83 ALA A N 1
ATOM 635 C CA . ALA A 1 83 ? 2.993 -4.823 10.597 1.00 88.12 83 ALA A CA 1
ATOM 636 C C . ALA A 1 83 ? 2.966 -6.330 10.896 1.00 88.12 83 ALA A C 1
ATOM 638 O O . ALA A 1 83 ? 3.162 -7.152 9.990 1.00 88.12 83 ALA A O 1
ATOM 639 N N . PRO A 1 84 ? 2.707 -6.721 12.151 1.00 85.44 84 PRO A N 1
ATOM 640 C CA . PRO A 1 84 ? 2.590 -8.114 12.497 1.00 85.44 84 PRO A CA 1
ATOM 641 C C . PRO A 1 84 ? 1.348 -8.699 11.841 1.00 85.44 84 PRO A C 1
ATOM 643 O O . PRO A 1 84 ? 0.341 -8.037 11.604 1.00 85.44 84 PRO A O 1
ATOM 646 N N . ASP A 1 85 ? 1.402 -9.996 11.607 1.00 81.00 85 ASP A N 1
ATOM 647 C CA . ASP A 1 85 ? 0.424 -10.675 10.776 1.00 81.00 85 ASP A CA 1
ATOM 648 C C . ASP A 1 85 ? -1.034 -10.533 11.229 1.00 81.00 85 ASP A C 1
ATOM 650 O O . ASP A 1 85 ? -1.957 -10.484 10.413 1.00 81.00 85 ASP A O 1
ATOM 654 N N . TRP A 1 86 ? -1.235 -10.475 12.542 1.00 85.19 86 TRP A N 1
ATOM 655 C CA . TRP A 1 86 ? -2.544 -10.309 13.159 1.00 85.19 86 TRP A CA 1
ATOM 656 C C . TRP A 1 86 ? -3.105 -8.894 12.982 1.00 85.19 86 TRP A C 1
ATOM 658 O O . TRP A 1 86 ? -4.311 -8.733 13.096 1.00 85.19 86 TRP A O 1
ATOM 668 N N . ALA A 1 87 ? -2.278 -7.890 12.678 1.00 90.31 87 ALA A N 1
ATOM 669 C CA . ALA A 1 87 ? -2.726 -6.514 12.465 1.00 90.31 87 ALA A CA 1
ATOM 670 C C . ALA A 1 87 ? -3.357 -6.302 11.076 1.00 90.31 87 ALA A C 1
ATOM 672 O O . ALA A 1 87 ? -3.876 -5.236 10.773 1.00 90.31 87 ALA A O 1
ATOM 673 N N . SER A 1 88 ? -3.331 -7.323 10.218 1.00 86.38 88 SER A N 1
ATOM 674 C CA . SER A 1 88 ? -3.794 -7.259 8.832 1.00 86.38 88 SER A CA 1
ATOM 675 C C . SER A 1 88 ? -5.120 -8.011 8.632 1.00 86.38 88 SER A C 1
ATOM 677 O O . SER A 1 88 ? -5.220 -8.925 7.813 1.00 86.38 88 SER A O 1
ATOM 679 N N . SER A 1 89 ? -6.132 -7.654 9.429 1.00 86.88 89 SER A N 1
ATOM 680 C CA . SER A 1 89 ? -7.487 -8.222 9.359 1.00 86.88 89 SER A CA 1
ATOM 681 C C . SER A 1 89 ? -8.198 -7.894 8.037 1.00 86.88 89 SER A C 1
ATOM 683 O O . SER A 1 89 ? -7.761 -7.025 7.277 1.00 86.88 89 SER A O 1
ATOM 685 N N . ASP A 1 90 ? -9.317 -8.566 7.752 1.00 85.88 90 ASP A N 1
ATOM 686 C CA . ASP A 1 90 ? -10.107 -8.280 6.547 1.00 85.88 90 ASP A CA 1
ATOM 687 C C . ASP A 1 90 ? -10.665 -6.846 6.543 1.00 85.88 90 ASP A C 1
ATOM 689 O O . ASP A 1 90 ? -10.630 -6.200 5.494 1.00 85.88 90 ASP A O 1
ATOM 693 N N . ALA A 1 91 ? -11.047 -6.309 7.710 1.00 90.25 91 ALA A N 1
ATOM 694 C CA . ALA A 1 91 ? -11.449 -4.911 7.895 1.00 90.25 91 ALA A CA 1
ATOM 695 C C . ALA A 1 91 ? -10.357 -3.927 7.446 1.00 90.25 91 ALA A C 1
ATOM 697 O O . ALA A 1 91 ? -10.582 -3.036 6.621 1.00 90.25 91 ALA A O 1
ATOM 698 N N . VAL A 1 92 ? -9.135 -4.142 7.940 1.00 91.56 92 VAL A N 1
ATOM 699 C CA . VAL A 1 92 ? -7.961 -3.335 7.593 1.00 91.56 92 VAL A CA 1
ATOM 700 C C . VAL A 1 92 ? -7.684 -3.425 6.095 1.00 91.56 92 VAL A C 1
ATOM 702 O O . VAL A 1 92 ? -7.498 -2.409 5.429 1.00 91.56 92 VAL A O 1
ATOM 705 N N . TRP A 1 93 ? -7.703 -4.631 5.523 1.00 86.25 93 TRP A N 1
ATOM 706 C CA . TRP A 1 93 ? -7.470 -4.818 4.090 1.00 86.25 93 TRP A CA 1
ATOM 707 C C . TRP A 1 93 ? -8.536 -4.173 3.213 1.00 86.25 93 TRP A C 1
ATOM 709 O O . TRP A 1 93 ? -8.203 -3.627 2.157 1.00 86.25 93 TRP A O 1
ATOM 719 N N . ARG A 1 94 ? -9.805 -4.232 3.624 1.00 88.19 94 ARG A N 1
ATOM 720 C CA . ARG A 1 94 ? -10.905 -3.530 2.959 1.00 88.19 94 ARG A CA 1
ATOM 721 C C . ARG A 1 94 ? -10.609 -2.034 2.914 1.00 88.19 94 ARG A C 1
ATOM 723 O O . ARG A 1 94 ? -10.543 -1.466 1.827 1.00 88.19 94 ARG A O 1
ATOM 730 N N . SER A 1 95 ? -10.254 -1.443 4.053 1.00 90.62 95 SER A N 1
ATOM 731 C CA . SER A 1 95 ? -9.884 -0.029 4.135 1.00 90.62 95 SER A CA 1
ATOM 732 C C . SER A 1 95 ? -8.647 0.329 3.297 1.00 90.62 95 SER A C 1
ATOM 734 O O . SER A 1 95 ? -8.666 1.312 2.557 1.00 90.62 95 SER A O 1
ATOM 736 N N . VAL A 1 96 ? -7.590 -0.491 3.306 1.00 87.62 96 VAL A N 1
ATOM 737 C CA . VAL A 1 96 ? -6.392 -0.271 2.470 1.00 87.62 96 VAL A CA 1
ATOM 738 C C . VAL A 1 96 ? -6.715 -0.263 0.972 1.00 87.62 96 VAL A C 1
ATOM 740 O O . VAL A 1 96 ? -6.069 0.457 0.202 1.00 87.62 96 VAL A O 1
ATOM 743 N N . ARG A 1 97 ? -7.702 -1.052 0.535 1.00 82.38 97 ARG A N 1
ATOM 744 C CA . ARG A 1 97 ? -8.144 -1.093 -0.867 1.00 82.38 97 ARG A CA 1
ATOM 745 C C . ARG A 1 97 ? -9.069 0.066 -1.221 1.00 82.38 97 ARG A C 1
ATOM 747 O O . ARG A 1 97 ? -8.891 0.663 -2.280 1.00 82.38 97 ARG A O 1
ATOM 754 N N . GLU A 1 98 ? -10.026 0.371 -0.354 1.00 87.25 98 GLU A N 1
ATOM 755 C CA . GLU A 1 98 ? -11.142 1.265 -0.669 1.00 87.25 98 GLU A CA 1
ATOM 756 C C . GLU A 1 98 ? -10.862 2.716 -0.273 1.00 87.25 98 GLU A C 1
ATOM 758 O O . GLU A 1 98 ? -11.021 3.619 -1.093 1.00 87.25 98 GLU A O 1
ATOM 763 N N . THR A 1 99 ? -10.400 2.947 0.957 1.00 88.12 99 THR A N 1
ATOM 764 C CA . THR A 1 99 ? -10.257 4.297 1.524 1.00 88.12 99 THR A CA 1
ATOM 765 C C . THR A 1 99 ? -8.815 4.788 1.599 1.00 88.12 99 THR A C 1
ATOM 767 O O . THR A 1 99 ? -8.608 5.995 1.698 1.00 88.12 99 THR A O 1
ATOM 770 N N . LYS A 1 100 ? -7.830 3.882 1.474 1.00 89.62 100 LYS A N 1
ATOM 771 C CA . LYS A 1 100 ? -6.379 4.151 1.487 1.00 89.62 100 LYS A CA 1
ATOM 772 C C . LYS A 1 100 ? -5.973 4.968 2.727 1.00 89.62 100 LYS A C 1
ATOM 774 O O . LYS A 1 100 ? -5.900 6.190 2.643 1.00 89.62 100 LYS A O 1
ATOM 779 N N . PRO A 1 101 ? -5.714 4.332 3.882 1.00 93.81 101 PRO A N 1
ATOM 780 C CA . PRO A 1 101 ? -5.373 5.062 5.095 1.00 93.81 101 PRO A CA 1
ATOM 781 C C . PRO A 1 101 ? -4.065 5.844 4.927 1.00 93.81 101 PRO A C 1
ATOM 783 O O . PRO A 1 101 ? -3.137 5.419 4.239 1.00 93.81 101 PRO A O 1
ATOM 786 N N . GLY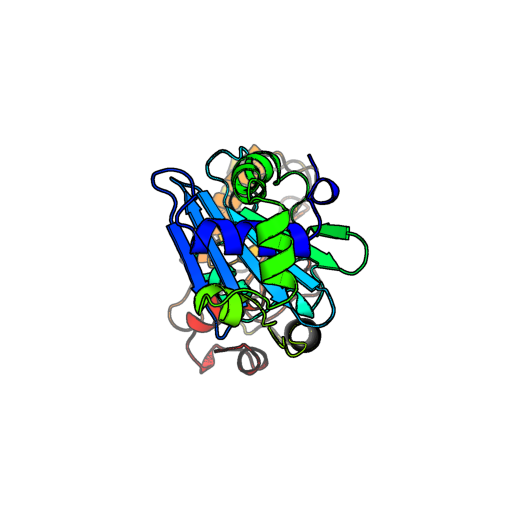 A 1 102 ? -4.022 7.006 5.568 1.00 93.75 102 GLY A N 1
ATOM 787 C CA . GLY A 1 102 ? -2.855 7.869 5.665 1.00 93.75 102 GLY A CA 1
ATOM 788 C C . GLY A 1 102 ? -1.895 7.495 6.795 1.00 93.75 102 GLY A C 1
ATOM 789 O O . GLY A 1 102 ? -0.737 7.894 6.741 1.00 93.75 102 GLY A O 1
ATOM 790 N N . PHE A 1 103 ? -2.349 6.726 7.787 1.00 94.88 103 PHE A N 1
ATOM 791 C CA . PHE A 1 103 ? -1.523 6.210 8.879 1.00 94.88 103 PHE A CA 1
ATOM 792 C C . PHE A 1 103 ? -1.997 4.820 9.319 1.00 94.88 103 PHE A C 1
ATOM 794 O O . PHE A 1 103 ? -3.153 4.443 9.094 1.00 94.88 103 PHE A O 1
ATOM 801 N N . PHE A 1 104 ? -1.104 4.072 9.966 1.00 95.69 104 PHE A N 1
ATOM 802 C CA . PHE A 1 104 ? -1.396 2.746 10.500 1.00 95.69 104 PHE A CA 1
ATOM 803 C C . PHE A 1 104 ? -0.535 2.439 11.727 1.00 95.69 104 PHE A C 1
ATOM 805 O O . PHE A 1 104 ? 0.689 2.555 11.675 1.00 95.69 104 PHE A O 1
ATOM 812 N N . ALA A 1 105 ? -1.158 2.013 12.822 1.00 95.88 105 ALA A N 1
ATOM 813 C CA . ALA A 1 105 ? -0.475 1.560 14.027 1.00 95.88 105 ALA A CA 1
ATOM 814 C C . ALA A 1 105 ? -1.130 0.307 14.606 1.00 95.88 105 ALA A C 1
ATOM 816 O O . ALA A 1 105 ? -2.322 0.050 14.427 1.00 95.88 105 ALA A O 1
ATOM 817 N N . TRP A 1 106 ? -0.341 -0.475 15.330 1.00 95.62 106 TRP A N 1
ATOM 818 C CA . TRP A 1 106 ? -0.794 -1.672 16.019 1.00 95.62 106 TRP A CA 1
ATOM 819 C C . TRP A 1 106 ? -0.324 -1.658 17.467 1.00 95.62 106 TRP A C 1
ATOM 821 O O . TRP A 1 106 ? 0.803 -1.285 17.768 1.00 95.62 106 TRP A O 1
ATOM 831 N N . HIS A 1 107 ? -1.198 -2.089 18.369 1.00 95.19 107 HIS A N 1
ATOM 832 C CA . HIS A 1 107 ? -0.906 -2.195 19.791 1.00 95.19 107 HIS A CA 1
ATOM 833 C C . HIS A 1 107 ? -0.642 -3.649 20.165 1.00 95.19 107 HIS A C 1
ATOM 835 O O . HIS A 1 107 ? -1.464 -4.530 19.881 1.00 95.19 107 HIS A O 1
ATOM 841 N N . SER A 1 108 ? 0.467 -3.913 20.853 1.00 90.75 108 SER A N 1
ATOM 842 C CA . SER A 1 108 ? 0.748 -5.238 21.405 1.00 90.75 108 SER A CA 1
ATOM 843 C C . SER A 1 108 ? 1.447 -5.161 22.750 1.00 90.75 108 SER A C 1
ATOM 845 O O . SER A 1 108 ? 2.514 -4.567 22.823 1.00 90.75 108 SER A O 1
ATOM 847 N N . ARG A 1 109 ? 0.872 -5.837 23.760 1.00 77.38 109 ARG A N 1
ATOM 848 C CA . ARG A 1 109 ? 1.342 -5.996 25.154 1.00 77.38 109 ARG A CA 1
ATOM 849 C C . ARG A 1 109 ? 1.727 -4.707 25.888 1.00 77.38 109 ARG A C 1
ATOM 851 O O . ARG A 1 109 ? 1.084 -4.404 26.883 1.00 77.38 109 ARG A O 1
ATOM 858 N N . ASP A 1 110 ? 2.726 -3.987 25.400 1.00 73.62 110 ASP A N 1
ATOM 859 C CA . ASP A 1 110 ? 3.441 -2.939 26.122 1.00 73.62 110 ASP A CA 1
ATOM 860 C C . ASP A 1 110 ? 3.489 -1.600 25.366 1.00 73.62 110 ASP A C 1
ATOM 862 O O . ASP A 1 110 ? 4.046 -0.637 25.884 1.00 73.62 110 ASP A O 1
ATOM 866 N N . GLY A 1 111 ? 2.912 -1.510 24.162 1.00 89.62 111 GLY A N 1
ATOM 867 C CA . GLY A 1 111 ? 2.893 -0.253 23.424 1.00 89.62 111 GLY A CA 1
ATOM 868 C C . GLY A 1 111 ? 2.288 -0.336 22.032 1.00 89.62 111 GLY A C 1
ATOM 869 O O . GLY A 1 111 ? 1.894 -1.405 21.546 1.00 89.62 111 GLY A O 1
ATOM 870 N N . TRP A 1 112 ? 2.214 0.839 21.421 1.00 94.19 112 TRP A N 1
ATOM 871 C CA . TRP A 1 112 ? 1.925 1.010 20.009 1.00 94.19 112 TRP A CA 1
ATOM 872 C C . TRP A 1 112 ? 3.208 0.882 19.194 1.00 94.19 112 TRP A C 1
ATOM 874 O O . TRP A 1 112 ? 4.301 1.083 19.695 1.00 94.19 112 TRP A O 1
ATOM 884 N N . ASP A 1 113 ? 3.060 0.498 17.939 1.00 93.06 113 ASP A N 1
ATOM 885 C CA . ASP A 1 113 ? 4.122 0.488 16.941 1.00 93.06 113 ASP A CA 1
ATOM 886 C C . ASP A 1 113 ? 3.473 0.812 15.585 1.00 93.06 113 ASP A C 1
ATOM 888 O O . ASP A 1 113 ? 2.247 0.720 15.427 1.00 93.06 113 ASP A O 1
ATOM 892 N N . THR A 1 114 ? 4.257 1.276 14.618 1.00 93.38 114 THR A N 1
ATOM 893 C CA . THR A 1 114 ? 3.741 1.844 13.373 1.00 93.38 114 THR A CA 1
ATOM 894 C C . THR A 1 114 ? 4.657 1.605 12.179 1.00 93.38 114 THR A C 1
ATOM 896 O O . THR A 1 114 ? 5.881 1.636 12.248 1.00 93.38 114 THR A O 1
ATOM 899 N N . SER A 1 115 ? 4.030 1.421 11.023 1.00 89.00 115 SER A N 1
ATOM 900 C CA . SER A 1 115 ? 4.670 1.378 9.705 1.00 89.00 115 SER A CA 1
ATOM 901 C C . SER A 1 115 ? 4.780 2.768 9.064 1.00 89.00 115 SER A C 1
ATOM 903 O O . SER A 1 115 ? 5.407 2.924 8.015 1.00 89.00 115 SER A O 1
ATOM 905 N N . THR A 1 116 ? 4.156 3.774 9.681 1.00 88.12 116 THR A N 1
ATOM 906 C CA . THR A 1 116 ? 4.044 5.156 9.208 1.00 88.12 116 THR A CA 1
ATOM 907 C C . THR A 1 116 ? 4.595 6.120 10.266 1.00 88.12 116 THR A C 1
ATOM 909 O O . THR A 1 116 ? 3.829 6.904 10.837 1.00 88.12 116 THR A O 1
ATOM 912 N N . PRO A 1 117 ? 5.906 6.053 10.576 1.00 84.69 117 PRO A N 1
ATOM 913 C CA . PRO A 1 117 ? 6.527 6.980 11.517 1.00 84.69 117 PRO A CA 1
ATOM 914 C C . PRO A 1 117 ? 6.393 8.423 11.012 1.00 84.69 117 PRO A C 1
ATOM 916 O O . PRO A 1 117 ? 6.318 8.660 9.806 1.00 84.69 117 PRO A O 1
ATOM 919 N N . ASP A 1 118 ? 6.336 9.382 11.937 1.00 84.50 118 ASP A N 1
ATOM 920 C CA . ASP A 1 118 ? 6.176 10.821 11.665 1.00 84.50 118 ASP A CA 1
ATOM 921 C C . ASP A 1 118 ? 4.865 11.235 10.958 1.00 84.50 118 ASP A C 1
ATOM 923 O O . ASP A 1 118 ? 4.730 12.375 10.515 1.00 84.50 118 ASP A O 1
ATOM 927 N N . MET A 1 119 ? 3.873 10.340 10.850 1.00 87.06 119 MET A N 1
ATOM 928 C CA . MET A 1 119 ? 2.573 10.622 10.208 1.00 87.06 119 MET A CA 1
ATOM 929 C C . MET A 1 119 ? 1.421 10.808 11.212 1.00 87.06 119 MET A C 1
ATOM 931 O O . MET A 1 119 ? 0.252 10.783 10.828 1.00 87.06 119 MET A O 1
ATOM 935 N N . PHE A 1 120 ? 1.743 11.002 12.498 1.00 83.94 120 PHE A N 1
ATOM 936 C CA . PHE A 1 120 ? 0.772 11.068 13.601 1.00 83.94 120 PHE A CA 1
ATOM 937 C C . PHE A 1 120 ? 0.404 12.482 14.059 1.00 83.94 120 PHE A C 1
ATOM 939 O O . PHE A 1 120 ? -0.505 12.634 14.875 1.00 83.94 120 PHE A O 1
ATOM 946 N N . ASP A 1 121 ? 1.030 13.526 13.515 1.00 79.19 121 ASP A N 1
ATOM 947 C CA . ASP A 1 121 ? 0.846 14.894 14.015 1.00 79.19 121 ASP A CA 1
ATOM 948 C C . ASP A 1 121 ? -0.623 15.369 13.940 1.00 79.19 121 ASP A C 1
ATOM 950 O O . ASP A 1 121 ? -1.105 16.000 14.874 1.00 79.19 121 ASP A O 1
ATOM 954 N N . GLY A 1 122 ? -1.375 15.000 12.893 1.00 84.19 122 GLY A N 1
ATOM 955 C CA . GLY A 1 122 ? -2.824 15.263 12.812 1.00 84.19 122 GLY A CA 1
ATOM 956 C C . GLY A 1 122 ? -3.709 14.183 13.453 1.00 84.19 122 GLY A C 1
ATOM 957 O O . GLY A 1 122 ? -4.908 14.387 13.638 1.00 84.19 122 GLY A O 1
ATOM 958 N N . VAL A 1 123 ? -3.141 13.019 13.772 1.00 89.69 123 VAL A N 1
ATOM 959 C CA . VAL A 1 123 ? -3.872 11.874 14.339 1.00 89.69 123 VAL A CA 1
ATOM 960 C C . VAL A 1 123 ? -4.172 12.110 15.811 1.00 89.69 123 VAL A C 1
ATOM 962 O O . VAL A 1 123 ? -5.277 11.820 16.258 1.00 89.69 123 VAL A O 1
ATOM 965 N N . ILE A 1 124 ? -3.228 12.691 16.554 1.00 88.38 124 ILE A N 1
ATOM 966 C CA . ILE A 1 124 ? -3.418 13.002 17.975 1.00 88.38 124 ILE A CA 1
ATOM 967 C C . ILE A 1 124 ? -4.577 13.985 18.173 1.00 88.38 124 ILE A C 1
ATOM 969 O O . ILE A 1 124 ? -5.447 13.749 19.013 1.00 88.38 124 ILE A O 1
ATOM 973 N N . ASP A 1 125 ? -4.659 15.030 17.350 1.00 89.12 125 ASP A N 1
ATOM 974 C CA . ASP A 1 125 ? -5.779 15.978 17.377 1.00 89.12 125 ASP A CA 1
ATOM 975 C C . ASP A 1 125 ? -7.118 15.300 17.055 1.00 89.12 125 ASP A C 1
ATOM 977 O O . ASP A 1 125 ? -8.148 15.644 17.637 1.00 89.12 125 ASP A O 1
ATOM 981 N N . LEU A 1 126 ? -7.103 14.313 16.152 1.00 92.00 126 LEU A N 1
ATOM 982 C CA . LEU A 1 126 ? -8.287 13.555 15.758 1.00 92.00 126 LEU A CA 1
ATOM 983 C C . LEU A 1 126 ? -8.816 12.663 16.890 1.00 92.00 126 LEU A C 1
ATOM 985 O O . LEU A 1 126 ? -10.028 12.585 17.083 1.00 92.00 126 LEU A O 1
ATOM 989 N N . ILE A 1 127 ? -7.927 11.998 17.632 1.00 92.62 127 ILE A N 1
ATOM 990 C CA . ILE A 1 127 ? -8.306 11.029 18.674 1.00 92.62 127 ILE A CA 1
ATOM 991 C C . ILE A 1 127 ? -8.472 11.655 20.060 1.00 92.62 127 ILE A C 1
ATOM 993 O O . ILE A 1 127 ? -9.179 11.099 20.891 1.00 92.62 127 ILE A O 1
ATOM 997 N N . THR A 1 128 ? -7.843 12.800 20.342 1.00 91.94 128 THR A N 1
ATOM 998 C CA . THR A 1 128 ? -7.890 13.437 21.672 1.00 91.94 128 THR A CA 1
ATOM 999 C C . THR A 1 128 ? -9.324 13.676 22.172 1.00 91.94 128 THR A C 1
ATOM 1001 O O . THR A 1 128 ? -9.590 13.430 23.352 1.00 91.94 128 THR A O 1
ATOM 1004 N N . PRO A 1 129 ? -10.289 14.113 21.335 1.00 92.56 129 PRO A N 1
ATOM 1005 C CA . PRO A 1 129 ? -11.686 14.221 21.752 1.00 92.56 129 PRO A CA 1
ATOM 1006 C C . PRO A 1 129 ? -12.306 12.888 22.193 1.00 92.56 129 PRO A C 1
ATOM 1008 O O . PRO A 1 129 ? -13.150 12.894 23.085 1.00 92.56 129 PRO A O 1
ATOM 1011 N N . LEU A 1 130 ? -11.855 11.763 21.627 1.00 93.69 130 LEU A N 1
ATOM 1012 C CA . LEU A 1 130 ? -12.349 10.413 21.927 1.00 93.69 130 LEU A CA 1
ATOM 1013 C C . LEU A 1 130 ? -11.879 9.882 23.287 1.00 93.69 130 LEU A C 1
ATOM 1015 O O . LEU A 1 130 ? -12.310 8.814 23.702 1.00 93.69 130 LEU A O 1
ATOM 1019 N N . LEU A 1 131 ? -11.010 10.619 23.984 1.00 92.88 131 LEU A N 1
ATOM 1020 C CA . LEU A 1 131 ? -10.477 10.259 25.300 1.00 92.88 131 LEU A CA 1
ATOM 1021 C C . LEU A 1 131 ? -11.184 10.970 26.459 1.00 92.88 131 LEU A C 1
ATOM 1023 O O . LEU A 1 131 ? -10.752 10.864 27.603 1.00 92.88 131 LEU A O 1
ATOM 1027 N N . ARG A 1 132 ? -12.261 11.708 26.177 1.00 94.00 132 ARG A N 1
ATOM 1028 C CA . ARG A 1 132 ? -12.940 12.580 27.148 1.00 94.00 132 ARG A CA 1
ATOM 1029 C C . ARG A 1 132 ? -14.109 11.928 27.889 1.00 94.00 132 ARG A C 1
ATOM 1031 O O . ARG A 1 132 ? -14.810 12.638 28.608 1.00 94.00 132 ARG A O 1
ATOM 1038 N N . ALA A 1 133 ? -14.347 10.627 27.716 1.00 94.75 133 ALA A N 1
ATOM 1039 C CA . ALA A 1 133 ? -15.398 9.936 28.458 1.00 94.75 133 ALA A CA 1
ATOM 1040 C C . ALA A 1 133 ? -15.170 10.023 29.974 1.00 94.75 133 ALA A C 1
ATOM 1042 O O . ALA A 1 133 ? -14.029 10.053 30.440 1.00 94.75 133 ALA A O 1
ATOM 1043 N N . ASP A 1 134 ? -16.259 10.009 30.747 1.00 95.31 134 ASP A N 1
ATOM 1044 C CA . ASP A 1 134 ? -16.173 9.886 32.203 1.00 95.31 134 ASP A CA 1
ATOM 1045 C C . ASP A 1 134 ? -15.511 8.541 32.568 1.00 95.31 134 ASP A C 1
ATOM 1047 O O . ASP A 1 134 ? -16.038 7.488 32.185 1.00 95.31 134 ASP A O 1
ATOM 1051 N N . PRO A 1 135 ? -14.395 8.542 33.325 1.00 95.50 135 PRO A N 1
ATOM 1052 C CA . PRO A 1 135 ? -13.713 7.318 33.732 1.00 95.50 135 PRO A CA 1
ATOM 1053 C C . PRO A 1 135 ? -14.618 6.303 34.442 1.00 95.50 135 PRO A C 1
ATOM 1055 O O . PRO A 1 135 ? -14.451 5.104 34.245 1.00 95.50 135 PRO A O 1
ATOM 1058 N N . HIS A 1 136 ? -15.621 6.748 35.208 1.00 96.00 136 HIS A N 1
ATOM 1059 C CA . HIS A 1 136 ? -16.535 5.830 35.899 1.00 96.00 136 HIS A CA 1
ATOM 1060 C C . HIS A 1 136 ? -17.444 5.080 34.922 1.00 96.00 136 HIS A C 1
ATOM 1062 O O . HIS A 1 136 ? -17.745 3.906 35.133 1.00 96.00 136 HIS A O 1
ATOM 1068 N N . LEU A 1 137 ? -17.877 5.746 33.846 1.00 95.88 137 LEU A N 1
ATOM 1069 C CA . LEU A 1 137 ? -18.675 5.115 32.794 1.00 95.88 137 LEU A CA 1
ATOM 1070 C C . LEU A 1 137 ? -17.822 4.155 31.965 1.00 95.88 137 LEU A C 1
ATOM 1072 O O . LEU A 1 137 ? -18.287 3.072 31.619 1.00 95.88 137 LEU A O 1
ATOM 1076 N N . VAL A 1 138 ? -16.565 4.523 31.701 1.00 96.56 138 VAL A N 1
ATOM 1077 C CA . VAL A 1 138 ? -15.576 3.652 31.051 1.00 96.56 138 VAL A CA 1
ATOM 1078 C C . VAL A 1 138 ? -15.345 2.383 31.868 1.00 96.56 138 VAL A C 1
ATOM 1080 O O . VAL A 1 138 ? -15.445 1.283 31.323 1.00 96.56 138 VAL A O 1
ATOM 1083 N N . ASP A 1 139 ? -15.109 2.512 33.174 1.00 96.00 139 ASP A N 1
ATOM 1084 C CA . ASP A 1 139 ? -14.903 1.372 34.068 1.00 96.00 139 ASP A CA 1
ATOM 1085 C C . ASP A 1 139 ? -16.153 0.486 34.163 1.00 96.00 139 ASP A C 1
ATOM 1087 O O . ASP A 1 139 ? -16.049 -0.742 34.097 1.00 96.00 139 ASP A O 1
ATOM 1091 N N . ALA A 1 140 ? -17.346 1.085 34.250 1.00 95.19 140 ALA A N 1
ATOM 1092 C CA . ALA A 1 140 ? -18.609 0.348 34.264 1.00 95.19 140 ALA A CA 1
ATOM 1093 C C . ALA A 1 140 ? -18.860 -0.407 32.945 1.00 95.19 140 ALA A C 1
ATOM 1095 O O . ALA A 1 140 ? -19.244 -1.580 32.970 1.00 95.19 140 ALA A O 1
ATOM 1096 N N . ALA A 1 141 ? -18.612 0.228 31.793 1.00 95.56 141 ALA A N 1
ATOM 1097 C CA . ALA A 1 141 ? -18.739 -0.399 30.477 1.00 95.56 141 ALA A CA 1
ATOM 1098 C C . ALA A 1 141 ? -17.754 -1.566 30.320 1.00 95.56 141 ALA A C 1
ATOM 1100 O O . ALA A 1 141 ? -18.160 -2.679 29.981 1.00 95.56 141 ALA A O 1
ATOM 1101 N N . ARG A 1 142 ? -16.482 -1.348 30.675 1.00 94.56 142 ARG A N 1
ATOM 1102 C CA . ARG A 1 142 ? -15.420 -2.364 30.647 1.00 94.56 142 ARG A CA 1
ATOM 1103 C C . ARG A 1 142 ? -15.719 -3.553 31.564 1.00 94.56 142 ARG A C 1
ATOM 1105 O O . ARG A 1 142 ? -15.406 -4.689 31.217 1.00 94.56 142 ARG A O 1
ATOM 1112 N N . ALA A 1 143 ? -16.341 -3.309 32.717 1.00 95.06 143 ALA A N 1
ATOM 1113 C CA . ALA A 1 143 ? -16.769 -4.349 33.652 1.00 95.06 143 ALA A CA 1
ATOM 1114 C C . ALA A 1 143 ? -18.062 -5.077 33.227 1.00 95.06 143 ALA A C 1
ATOM 1116 O O . ALA A 1 143 ? -18.512 -5.973 33.943 1.00 95.06 143 ALA A O 1
ATOM 1117 N N . GLY A 1 144 ? -18.677 -4.701 32.097 1.00 93.69 144 GLY A N 1
ATOM 1118 C CA . GLY A 1 144 ? -19.934 -5.282 31.621 1.00 93.69 144 GLY A CA 1
ATOM 1119 C C . GLY A 1 144 ? -21.146 -4.918 32.484 1.00 93.69 144 GLY A C 1
ATOM 1120 O O . GLY A 1 144 ? -22.129 -5.653 32.500 1.00 93.69 144 GLY A O 1
ATOM 1121 N N . GLN A 1 145 ? -21.073 -3.811 33.227 1.00 94.56 145 GLN A N 1
ATOM 1122 C CA . GLN A 1 145 ? -22.137 -3.340 34.124 1.00 94.56 145 GLN A CA 1
ATOM 1123 C C . GLN A 1 145 ? -23.139 -2.409 33.426 1.00 94.56 145 GLN A C 1
ATOM 1125 O O . GLN A 1 145 ? -24.101 -1.968 34.049 1.00 94.56 145 GLN A O 1
ATOM 1130 N N . SER A 1 146 ? -22.916 -2.091 32.149 1.00 91.31 146 SER A N 1
ATOM 1131 C CA . SER A 1 146 ? -23.839 -1.284 31.353 1.00 91.31 146 SER A CA 1
ATOM 1132 C C . SER A 1 146 ? -24.991 -2.124 30.807 1.00 91.31 146 SER A C 1
ATOM 1134 O O . SER A 1 146 ? -24.796 -3.245 30.334 1.00 91.31 146 SER A O 1
ATOM 1136 N N . ASP A 1 147 ? -26.194 -1.551 30.804 1.00 92.31 147 ASP A N 1
ATOM 1137 C CA . ASP A 1 147 ? -27.358 -2.159 30.164 1.00 92.31 147 ASP A CA 1
ATOM 1138 C C . ASP A 1 147 ? -27.443 -1.886 28.656 1.00 92.31 147 ASP A C 1
ATOM 1140 O O . ASP A 1 147 ? -28.206 -2.574 27.970 1.00 92.31 147 ASP A O 1
ATOM 1144 N N . SER A 1 148 ? -26.628 -0.961 28.135 1.00 96.81 148 SER A N 1
ATOM 1145 C CA . SER A 1 148 ? -26.598 -0.602 26.714 1.00 96.81 148 SER A CA 1
ATOM 1146 C C . SER A 1 148 ? -26.280 -1.806 25.825 1.00 96.81 148 SER A C 1
ATOM 1148 O O . SER A 1 148 ? -25.322 -2.543 26.060 1.00 96.81 148 SER A O 1
ATOM 1150 N N . VAL A 1 149 ? -27.081 -1.980 24.769 1.00 95.50 149 VAL A N 1
ATOM 1151 C CA . VAL A 1 149 ? -26.833 -2.980 23.720 1.00 95.50 149 VAL A CA 1
ATOM 1152 C C . VAL A 1 149 ? -25.530 -2.662 22.986 1.00 95.50 149 VAL A C 1
ATOM 1154 O O . VAL A 1 149 ? -24.701 -3.548 22.822 1.00 95.50 149 VAL A O 1
ATOM 1157 N N . PHE A 1 150 ? -25.296 -1.389 22.657 1.00 96.62 150 PHE A N 1
ATOM 1158 C CA . PHE A 1 150 ? -24.084 -0.949 21.969 1.00 96.62 150 PHE A CA 1
ATOM 1159 C C . PHE A 1 150 ? -22.819 -1.290 22.767 1.00 96.62 150 PHE A C 1
ATOM 1161 O O . PHE A 1 150 ? -21.874 -1.861 22.229 1.00 96.62 150 PHE A O 1
ATOM 1168 N N . LEU A 1 151 ? -22.805 -0.998 24.073 1.00 97.00 151 LEU A N 1
ATOM 1169 C CA . LEU A 1 151 ? -21.641 -1.286 24.920 1.00 97.00 151 LEU A CA 1
ATOM 1170 C C . LEU A 1 151 ? -21.428 -2.790 25.145 1.00 97.00 151 LEU A C 1
ATOM 1172 O O . LEU A 1 151 ? -20.288 -3.225 25.310 1.00 97.00 151 LEU A O 1
ATOM 1176 N N . LYS A 1 152 ? -22.501 -3.590 25.117 1.00 95.44 152 LYS A N 1
ATOM 1177 C CA . LYS A 1 152 ? -22.408 -5.058 25.145 1.00 95.44 152 LYS A CA 1
ATOM 1178 C C . LYS A 1 152 ? -21.786 -5.599 23.857 1.00 95.44 152 LYS A C 1
ATOM 1180 O O . LYS A 1 152 ? -20.895 -6.440 23.941 1.00 95.44 152 LYS A O 1
ATOM 1185 N N . ASP A 1 153 ? -22.179 -5.075 22.700 1.00 95.44 153 ASP A N 1
ATOM 1186 C CA . ASP A 1 153 ? -21.606 -5.463 21.405 1.00 95.44 153 ASP A CA 1
ATOM 1187 C C . ASP A 1 153 ? -20.135 -5.015 21.282 1.00 95.44 153 ASP A C 1
ATOM 1189 O O . ASP A 1 153 ? -19.275 -5.768 20.813 1.00 95.44 153 ASP A O 1
ATOM 1193 N N . ALA A 1 154 ? -19.800 -3.831 21.810 1.00 95.38 154 ALA A N 1
ATOM 1194 C CA . ALA A 1 154 ? -18.433 -3.306 21.856 1.00 95.38 154 ALA A CA 1
ATOM 1195 C C . ALA A 1 154 ? -17.489 -4.111 22.776 1.00 95.38 154 ALA A C 1
ATOM 1197 O O . ALA A 1 154 ? -16.266 -3.958 22.704 1.00 95.38 154 ALA A O 1
ATOM 1198 N N . ALA A 1 155 ? -18.018 -4.971 23.651 1.00 94.38 155 ALA A N 1
ATOM 1199 C CA . ALA A 1 155 ? -17.203 -5.768 24.564 1.00 94.38 155 ALA A CA 1
ATOM 1200 C C . ALA A 1 155 ? -16.421 -6.886 23.862 1.00 94.38 155 ALA A C 1
ATOM 1202 O O . ALA A 1 155 ? -15.396 -7.333 24.393 1.00 94.38 155 ALA A O 1
ATOM 1203 N N . GLY A 1 156 ? -16.880 -7.328 22.688 1.00 91.31 156 GLY A N 1
ATOM 1204 C CA . GLY A 1 156 ? -16.245 -8.405 21.940 1.00 91.31 156 GLY A CA 1
ATOM 1205 C C . GLY A 1 156 ? -14.884 -8.036 21.339 1.00 91.31 156 GLY A C 1
ATOM 1206 O O . GLY A 1 156 ? -14.386 -6.913 21.454 1.00 91.31 156 GLY A O 1
ATOM 1207 N N . VAL A 1 157 ? -14.241 -9.040 20.746 1.00 91.44 157 VAL A N 1
ATOM 1208 C CA . VAL A 1 157 ? -12.922 -8.923 20.116 1.00 91.44 157 VAL A CA 1
ATOM 1209 C C . VAL A 1 157 ? -12.894 -9.722 18.824 1.00 91.44 157 VAL A C 1
ATOM 1211 O O . VAL A 1 157 ? -13.417 -10.836 18.758 1.00 91.44 157 VAL A O 1
ATOM 1214 N N . ALA A 1 158 ? -12.226 -9.194 17.803 1.00 86.81 158 ALA A N 1
ATOM 1215 C CA . ALA A 1 158 ? -12.036 -9.911 16.557 1.00 86.81 158 ALA A CA 1
ATOM 1216 C C . ALA A 1 158 ? -11.073 -11.089 16.752 1.00 86.81 158 ALA A C 1
ATOM 1218 O O . ALA A 1 158 ? -9.945 -10.948 17.251 1.00 86.81 158 ALA A O 1
ATOM 1219 N N . TYR A 1 159 ? -11.492 -12.264 16.287 1.00 80.25 159 TYR A N 1
ATOM 1220 C CA . TYR A 1 159 ? -10.624 -13.426 16.142 1.00 80.25 159 TYR A CA 1
ATOM 1221 C C . TYR A 1 159 ? -10.003 -13.414 14.752 1.00 80.25 159 TYR A C 1
ATOM 1223 O O . TYR A 1 159 ? -10.465 -14.072 13.823 1.00 80.25 159 TYR A O 1
ATOM 1231 N N . VAL A 1 160 ? -8.925 -12.648 14.611 1.00 71.56 160 VAL A N 1
ATOM 1232 C CA . VAL A 1 160 ? -8.173 -12.605 13.359 1.00 71.56 160 VAL A CA 1
ATOM 1233 C C . VAL A 1 160 ? -7.378 -13.903 13.237 1.00 71.56 160 VAL A C 1
ATOM 1235 O O . VAL A 1 160 ? -6.377 -14.109 13.931 1.00 71.56 160 VAL A O 1
ATOM 1238 N N . ALA A 1 161 ? -7.831 -14.805 12.359 1.00 60.31 161 ALA A N 1
ATOM 1239 C CA . ALA A 1 161 ? -6.998 -15.912 11.904 1.00 60.31 161 ALA A CA 1
ATOM 1240 C C . ALA A 1 161 ? -5.691 -15.311 11.378 1.00 60.31 161 ALA A C 1
ATOM 1242 O O . ALA A 1 161 ? -5.730 -14.307 10.674 1.00 60.31 161 ALA A O 1
ATOM 1243 N N . ALA A 1 162 ? -4.537 -15.873 11.738 1.00 55.00 162 ALA A N 1
ATOM 1244 C CA . ALA A 1 162 ? -3.243 -15.361 11.299 1.00 55.00 162 ALA A CA 1
ATOM 1245 C C . ALA A 1 162 ? -3.152 -15.411 9.758 1.00 55.00 162 ALA A C 1
ATOM 1247 O O . ALA A 1 162 ? -2.726 -16.409 9.182 1.00 55.00 162 ALA A O 1
ATOM 1248 N N . GLN A 1 163 ? -3.598 -14.345 9.091 1.00 59.06 163 GLN A N 1
ATOM 1249 C CA . GLN A 1 163 ? -3.598 -14.197 7.636 1.00 59.06 163 GLN A CA 1
ATOM 1250 C C . GLN A 1 163 ? -2.250 -13.673 7.153 1.00 59.06 163 GLN A C 1
ATOM 1252 O O . GLN A 1 163 ? -1.819 -14.007 6.053 1.00 59.06 163 GLN A O 1
ATOM 1257 N N . GLY A 1 164 ? -1.531 -12.913 7.980 1.00 57.78 164 GLY A N 1
ATOM 1258 C CA . GLY A 1 164 ? -0.224 -12.393 7.602 1.00 57.78 164 GLY A CA 1
ATOM 1259 C C . GLY A 1 164 ? 0.875 -13.442 7.368 1.00 57.78 164 GLY A C 1
ATOM 1260 O O . GLY A 1 164 ? 1.563 -13.286 6.360 1.00 57.78 164 GLY A O 1
ATOM 1261 N N . PRO A 1 165 ? 1.016 -14.576 8.105 1.00 59.88 165 PRO A N 1
ATOM 1262 C CA . PRO A 1 165 ? 2.072 -15.533 7.787 1.00 59.88 165 PRO A CA 1
ATOM 1263 C C . PRO A 1 165 ? 1.732 -16.264 6.488 1.00 59.88 165 PRO A C 1
ATOM 1265 O O . PRO A 1 165 ? 2.627 -16.629 5.729 1.00 59.88 165 PRO A O 1
ATOM 1268 N N . ILE A 1 166 ? 0.437 -16.454 6.207 1.00 66.75 166 ILE A N 1
ATOM 1269 C CA . ILE A 1 166 ? -0.066 -17.041 4.967 1.00 66.75 166 ILE A CA 1
ATOM 1270 C C . ILE A 1 166 ? 0.199 -16.085 3.805 1.00 66.75 166 ILE A C 1
ATOM 1272 O O . ILE A 1 166 ? 0.757 -16.515 2.804 1.00 66.75 166 ILE A O 1
ATOM 1276 N N . ARG A 1 167 ? -0.118 -14.792 3.936 1.00 69.94 167 ARG A N 1
ATOM 1277 C CA . ARG A 1 167 ? 0.083 -13.794 2.873 1.00 69.94 167 ARG A CA 1
ATOM 1278 C C . ARG A 1 167 ? 1.550 -13.437 2.663 1.00 69.94 167 ARG A C 1
ATOM 1280 O O . ARG A 1 167 ? 1.968 -13.300 1.518 1.00 69.94 167 ARG A O 1
ATOM 1287 N N . HIS A 1 168 ? 2.355 -13.346 3.721 1.00 74.19 168 HIS A N 1
ATOM 1288 C CA . HIS A 1 168 ? 3.800 -13.161 3.608 1.00 74.19 168 HIS A CA 1
ATOM 1289 C C . HIS A 1 168 ? 4.442 -14.368 2.920 1.00 74.19 168 HIS A C 1
ATOM 1291 O O . HIS A 1 168 ? 5.226 -14.198 1.986 1.00 74.19 168 HIS A O 1
ATOM 1297 N N . ARG A 1 169 ? 4.059 -15.590 3.319 1.00 77.75 169 ARG A N 1
ATOM 1298 C CA . ARG A 1 169 ? 4.495 -16.825 2.653 1.00 77.75 169 ARG A CA 1
ATOM 1299 C C . ARG A 1 169 ? 4.018 -16.883 1.205 1.00 77.75 169 ARG A C 1
ATOM 1301 O O . ARG A 1 169 ? 4.809 -17.238 0.345 1.00 77.75 169 ARG A O 1
ATOM 1308 N N . LEU A 1 170 ? 2.778 -16.487 0.924 1.00 84.25 170 LEU A N 1
ATOM 1309 C CA . LEU A 1 170 ? 2.220 -16.437 -0.427 1.00 84.25 170 LEU A CA 1
ATOM 1310 C C . LEU A 1 170 ? 2.970 -15.432 -1.303 1.00 84.25 170 LEU A C 1
ATOM 1312 O O . LEU A 1 170 ? 3.356 -15.768 -2.416 1.00 84.25 170 LEU A O 1
ATOM 1316 N N . ARG A 1 171 ? 3.238 -14.223 -0.796 1.00 88.81 171 ARG A N 1
ATOM 1317 C CA . ARG A 1 171 ? 4.044 -13.215 -1.497 1.00 88.81 171 ARG A CA 1
ATOM 1318 C C . ARG A 1 171 ? 5.445 -13.737 -1.772 1.00 88.81 171 ARG A C 1
ATOM 1320 O O . ARG A 1 171 ? 5.908 -13.628 -2.900 1.00 88.81 171 ARG A O 1
ATOM 1327 N N . HIS A 1 172 ? 6.092 -14.322 -0.767 1.00 87.88 172 HIS A N 1
ATOM 1328 C CA . HIS A 1 172 ? 7.409 -14.927 -0.929 1.00 87.88 172 HIS A CA 1
ATOM 1329 C C . HIS A 1 172 ? 7.390 -16.018 -2.004 1.00 87.88 172 HIS A C 1
ATOM 1331 O O . HIS A 1 172 ? 8.193 -15.976 -2.927 1.00 87.88 172 HIS A O 1
ATOM 1337 N N . GLN A 1 173 ? 6.416 -16.926 -1.944 1.00 91.38 173 GLN A N 1
ATOM 1338 C CA . GLN A 1 173 ? 6.230 -17.998 -2.917 1.00 91.38 173 GLN A CA 1
ATOM 1339 C C . GLN A 1 173 ? 5.989 -17.455 -4.333 1.00 91.38 173 GLN A C 1
ATOM 1341 O O . GLN A 1 173 ? 6.590 -17.946 -5.285 1.00 91.38 173 GLN A O 1
ATOM 1346 N N . ILE A 1 174 ? 5.143 -16.434 -4.493 1.00 94.56 174 ILE A N 1
ATOM 1347 C CA . ILE A 1 174 ? 4.905 -15.793 -5.792 1.00 94.56 174 ILE A CA 1
ATOM 1348 C C . ILE A 1 174 ? 6.189 -15.139 -6.295 1.00 94.56 174 ILE A C 1
ATOM 1350 O O . ILE A 1 174 ? 6.561 -15.358 -7.441 1.00 94.56 174 ILE A O 1
ATOM 1354 N N . HIS A 1 175 ? 6.912 -14.390 -5.460 1.00 95.19 175 HIS A N 1
ATOM 1355 C CA . HIS A 1 175 ? 8.173 -13.758 -5.855 1.00 95.19 175 HIS A CA 1
ATOM 1356 C C . HIS A 1 175 ? 9.246 -14.787 -6.232 1.00 95.19 175 HIS A C 1
ATOM 1358 O O . HIS A 1 175 ? 9.968 -14.576 -7.205 1.00 95.19 175 HIS A O 1
ATOM 1364 N N . GLU A 1 176 ? 9.338 -15.913 -5.524 1.00 93.44 176 GLU A N 1
ATOM 1365 C CA . GLU A 1 176 ? 10.205 -17.036 -5.899 1.00 93.44 176 GLU A CA 1
ATOM 1366 C C . GLU A 1 176 ? 9.817 -17.615 -7.264 1.00 93.44 176 GLU A C 1
ATOM 1368 O O . GLU A 1 176 ? 10.680 -17.801 -8.124 1.00 93.44 176 GLU A O 1
ATOM 1373 N N . GLN A 1 177 ? 8.523 -17.832 -7.510 1.00 97.12 177 GLN A N 1
ATOM 1374 C CA . GLN A 1 177 ? 8.046 -18.303 -8.810 1.00 97.12 177 GLN A CA 1
ATOM 1375 C C . GLN A 1 177 ? 8.280 -17.275 -9.917 1.00 97.12 177 GLN A C 1
ATOM 1377 O O . GLN A 1 177 ? 8.695 -17.658 -11.007 1.00 97.12 177 GLN A O 1
ATOM 1382 N N . MET A 1 178 ? 8.097 -15.980 -9.654 1.00 97.69 178 MET A N 1
ATOM 1383 C CA . MET A 1 178 ? 8.434 -14.910 -10.593 1.00 97.69 178 MET A CA 1
ATOM 1384 C C . MET A 1 178 ? 9.925 -14.936 -10.935 1.00 97.69 178 MET A C 1
ATOM 1386 O O . MET A 1 178 ? 10.281 -14.815 -12.100 1.00 97.69 178 MET A O 1
ATOM 1390 N N . ARG A 1 179 ? 10.816 -15.133 -9.955 1.00 96.50 179 ARG A N 1
ATOM 1391 C CA . ARG A 1 179 ? 12.266 -15.249 -10.204 1.00 96.50 179 ARG A CA 1
ATOM 1392 C C . ARG A 1 179 ? 12.626 -16.482 -11.036 1.00 96.50 179 ARG A C 1
ATOM 1394 O O . ARG A 1 179 ? 13.587 -16.434 -11.800 1.00 96.50 179 ARG A O 1
ATOM 1401 N N . ALA A 1 180 ? 11.868 -17.567 -10.896 1.00 95.56 180 ALA A N 1
ATOM 1402 C CA . ALA A 1 180 ? 12.025 -18.782 -11.695 1.00 95.56 180 ALA A CA 1
ATOM 1403 C C . ALA A 1 180 ? 11.308 -18.719 -13.060 1.00 95.56 180 ALA A C 1
ATOM 1405 O O . ALA A 1 180 ? 11.552 -19.562 -13.924 1.00 95.56 180 ALA A O 1
ATOM 1406 N N . THR A 1 181 ? 10.419 -17.743 -13.264 1.00 97.19 181 THR A N 1
ATOM 1407 C CA . THR A 1 181 ? 9.621 -17.614 -14.485 1.00 97.19 181 THR A CA 1
ATOM 1408 C C . THR A 1 181 ? 10.482 -17.075 -15.614 1.00 97.19 181 THR A C 1
ATOM 1410 O O . THR A 1 181 ? 11.157 -16.055 -15.485 1.00 97.19 181 THR A O 1
ATOM 1413 N N . ARG A 1 182 ? 10.447 -17.765 -16.753 1.00 94.81 182 ARG A N 1
ATOM 1414 C CA . ARG A 1 182 ? 11.097 -17.300 -17.973 1.00 94.81 182 ARG A CA 1
ATOM 1415 C C . ARG A 1 182 ? 10.214 -16.259 -18.652 1.00 94.81 182 ARG A C 1
ATOM 1417 O O . ARG A 1 182 ? 9.048 -16.533 -18.912 1.00 94.81 182 ARG A O 1
ATOM 1424 N N . GLU A 1 183 ? 10.801 -15.117 -18.991 1.00 92.88 183 GLU A N 1
ATOM 1425 C CA . GLU A 1 183 ? 10.125 -14.091 -19.785 1.00 92.88 183 GLU A CA 1
ATOM 1426 C C . GLU A 1 183 ? 9.695 -14.640 -21.146 1.00 92.88 183 GLU A C 1
ATOM 1428 O O . GLU A 1 183 ? 10.482 -15.275 -21.863 1.00 92.88 183 GLU A O 1
ATOM 1433 N N . ARG A 1 184 ? 8.436 -14.379 -21.500 1.00 92.00 184 ARG A N 1
ATOM 1434 C CA . ARG A 1 184 ? 7.925 -14.622 -22.844 1.00 92.00 184 ARG A CA 1
ATOM 1435 C C . ARG A 1 184 ? 8.325 -13.449 -23.735 1.00 92.00 184 ARG A C 1
ATOM 1437 O O . ARG A 1 184 ? 8.168 -12.292 -23.358 1.00 92.00 184 ARG A O 1
ATOM 1444 N N . ASP A 1 185 ? 8.835 -13.757 -24.923 1.00 88.19 185 ASP A N 1
ATOM 1445 C CA . ASP A 1 185 ? 9.113 -12.732 -25.925 1.00 88.19 185 ASP A CA 1
ATOM 1446 C C . ASP A 1 185 ? 7.798 -12.121 -26.431 1.00 88.19 185 ASP A C 1
ATOM 1448 O O . ASP A 1 185 ? 6.838 -12.838 -26.718 1.00 88.19 185 ASP A O 1
ATOM 1452 N N . ARG A 1 186 ? 7.772 -10.791 -26.517 1.00 91.06 186 ARG A N 1
ATOM 1453 C CA . ARG A 1 186 ? 6.635 -9.987 -26.983 1.00 91.06 186 ARG A CA 1
ATOM 1454 C C . ARG A 1 186 ? 6.962 -9.201 -28.253 1.00 91.06 186 ARG A C 1
ATOM 1456 O O . ARG A 1 186 ? 6.215 -8.316 -28.640 1.00 91.06 186 ARG A O 1
ATOM 1463 N N . GLY A 1 187 ? 8.102 -9.480 -28.892 1.00 89.31 187 GLY A N 1
ATOM 1464 C CA . GLY A 1 187 ? 8.493 -8.842 -30.152 1.00 89.31 187 GLY A CA 1
ATOM 1465 C C . GLY A 1 187 ? 8.819 -7.350 -30.028 1.00 89.31 187 GLY A C 1
ATOM 1466 O O . GLY A 1 187 ? 8.861 -6.641 -31.034 1.00 89.31 187 GLY A O 1
ATOM 1467 N N . LEU A 1 188 ? 9.054 -6.856 -28.809 1.00 90.19 188 LEU A N 1
ATOM 1468 C CA . LEU A 1 188 ? 9.368 -5.451 -28.570 1.00 90.19 188 LEU A CA 1
ATOM 1469 C C . LEU A 1 188 ? 10.839 -5.144 -28.873 1.00 90.19 188 LEU A C 1
ATOM 1471 O O . LEU A 1 188 ? 11.726 -5.945 -28.568 1.00 90.19 188 LEU A O 1
ATOM 1475 N N . PRO A 1 189 ? 11.145 -3.949 -29.406 1.00 87.44 189 PRO A N 1
ATOM 1476 C CA . PRO A 1 189 ? 12.520 -3.565 -29.674 1.00 87.44 189 PRO A CA 1
ATOM 1477 C C . PRO A 1 189 ? 13.315 -3.384 -28.372 1.00 87.44 189 PRO A C 1
ATOM 1479 O O . PRO A 1 189 ? 12.886 -2.700 -27.434 1.00 87.44 189 PRO A O 1
ATOM 1482 N N . GLU A 1 190 ? 14.547 -3.901 -28.355 1.00 80.69 190 GLU A N 1
ATOM 1483 C CA . GLU A 1 190 ? 15.508 -3.678 -27.260 1.00 80.69 190 GLU A CA 1
ATOM 1484 C C . GLU A 1 190 ? 15.836 -2.187 -27.059 1.00 80.69 190 GLU A C 1
ATOM 1486 O O . GLU A 1 190 ? 16.169 -1.746 -25.958 1.00 80.69 190 GLU A O 1
ATOM 1491 N N . ARG A 1 191 ? 15.757 -1.395 -28.137 1.00 85.50 191 ARG A N 1
ATOM 1492 C CA . ARG A 1 191 ? 16.083 0.037 -28.149 1.00 85.50 191 ARG A CA 1
ATOM 1493 C C . ARG A 1 191 ? 14.931 0.857 -28.723 1.00 85.50 191 ARG A C 1
ATOM 1495 O O . ARG A 1 191 ? 14.907 1.107 -29.929 1.00 85.50 191 ARG A O 1
ATOM 1502 N N . PRO A 1 192 ? 13.996 1.316 -27.881 1.00 91.62 192 PRO A N 1
ATOM 1503 C CA . PRO A 1 192 ? 12.923 2.185 -28.335 1.00 91.62 192 PRO A CA 1
ATOM 1504 C C . PRO A 1 192 ? 13.444 3.509 -28.880 1.00 91.62 192 PRO A C 1
ATOM 1506 O O . PRO A 1 192 ? 14.332 4.142 -28.297 1.00 91.62 192 PRO A O 1
ATOM 1509 N N . THR A 1 193 ? 12.837 3.979 -29.967 1.00 94.44 193 THR A N 1
ATOM 1510 C CA . THR A 1 193 ? 13.197 5.247 -30.613 1.00 94.44 193 THR A CA 1
ATOM 1511 C C . THR A 1 193 ? 13.060 6.439 -29.664 1.00 94.44 193 THR A C 1
ATOM 1513 O O . THR A 1 193 ? 13.910 7.330 -29.692 1.00 94.44 193 THR A O 1
ATOM 1516 N N . LEU A 1 194 ? 12.046 6.441 -28.787 1.00 95.38 194 LEU A N 1
ATOM 1517 C CA . LEU A 1 194 ? 11.850 7.492 -27.779 1.00 95.38 194 LEU A CA 1
ATOM 1518 C C . LEU A 1 194 ? 13.050 7.608 -26.833 1.00 95.38 194 LEU A C 1
ATOM 1520 O O . LEU A 1 194 ? 13.549 8.706 -26.592 1.00 95.38 194 LEU A O 1
ATOM 1524 N N . LEU A 1 195 ? 13.568 6.474 -26.361 1.00 95.75 195 LEU A N 1
ATOM 1525 C CA . LEU A 1 195 ? 14.693 6.440 -25.433 1.00 95.75 195 LEU A CA 1
ATOM 1526 C C . LEU A 1 195 ? 16.005 6.851 -26.119 1.00 95.75 195 LEU A C 1
ATOM 1528 O O . LEU A 1 195 ? 16.785 7.627 -25.569 1.00 95.75 195 LEU A O 1
ATOM 1532 N N . ALA A 1 196 ? 16.219 6.406 -27.361 1.00 95.25 196 ALA A N 1
ATOM 1533 C CA . ALA A 1 196 ? 17.360 6.838 -28.168 1.00 95.25 196 ALA A CA 1
ATOM 1534 C C . ALA A 1 196 ? 17.329 8.351 -28.459 1.00 95.25 196 ALA A C 1
ATOM 1536 O O . ALA A 1 196 ? 18.369 9.010 -28.430 1.00 95.25 196 ALA A O 1
ATOM 1537 N N . ARG A 1 197 ? 16.142 8.918 -28.718 1.00 96.81 197 ARG A N 1
ATOM 1538 C CA . ARG A 1 197 ? 15.956 10.363 -28.903 1.00 96.81 197 ARG A CA 1
ATOM 1539 C C . ARG A 1 197 ? 16.237 11.130 -27.615 1.00 96.81 197 ARG A C 1
ATOM 1541 O O . ARG A 1 197 ? 16.920 12.146 -27.674 1.00 96.81 197 ARG A O 1
ATOM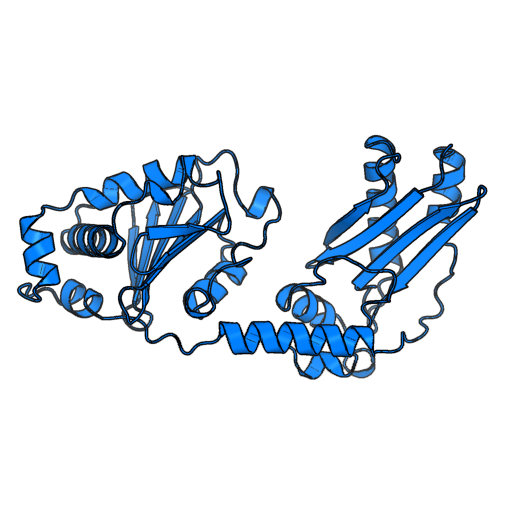 1548 N N . TRP A 1 198 ? 15.759 10.635 -26.475 1.00 96.94 198 TRP A N 1
ATOM 1549 C CA . TRP A 1 198 ? 16.004 11.252 -25.171 1.00 96.94 198 TRP A CA 1
ATOM 1550 C C . TRP A 1 198 ? 17.506 11.385 -24.879 1.00 96.94 198 TRP A C 1
ATOM 1552 O O . TRP A 1 198 ? 17.958 12.476 -24.546 1.00 96.94 198 TRP A O 1
ATOM 1562 N N . VAL A 1 199 ? 18.306 10.338 -25.124 1.00 96.19 199 VAL A N 1
ATOM 1563 C CA . VAL A 1 199 ? 19.773 10.390 -24.938 1.00 96.19 199 VAL A CA 1
ATOM 1564 C C . VAL A 1 199 ? 20.434 11.460 -25.795 1.00 96.19 199 VAL A C 1
ATOM 1566 O O . VAL A 1 199 ? 21.328 12.144 -25.314 1.00 96.19 199 VAL A O 1
ATOM 1569 N N . ARG A 1 200 ? 20.003 11.622 -27.050 1.00 96.25 200 ARG A N 1
ATOM 1570 C CA . ARG A 1 200 ? 20.561 12.643 -27.952 1.00 96.25 200 ARG A CA 1
ATOM 1571 C C . ARG A 1 200 ? 20.242 14.070 -27.513 1.00 96.25 200 ARG A C 1
ATOM 1573 O O . ARG A 1 200 ? 20.958 14.978 -27.894 1.00 96.25 200 ARG A O 1
ATOM 1580 N N . VAL A 1 201 ? 19.144 14.271 -26.787 1.00 96.75 201 VAL A N 1
ATOM 1581 C CA . VAL A 1 201 ? 18.731 15.596 -26.300 1.00 96.75 201 VAL A CA 1
ATOM 1582 C C . VAL A 1 201 ? 19.386 15.916 -24.961 1.00 96.75 201 VAL A C 1
ATOM 1584 O O . VAL A 1 201 ? 19.775 17.053 -24.725 1.00 96.75 201 VAL A O 1
ATOM 1587 N N . VAL A 1 202 ? 19.468 14.924 -24.075 1.00 95.62 202 VAL A N 1
ATOM 1588 C CA . VAL A 1 202 ? 19.938 15.103 -22.695 1.00 95.62 202 VAL A CA 1
ATOM 1589 C C . VAL A 1 202 ? 21.454 14.947 -22.568 1.00 95.62 202 VAL A C 1
ATOM 1591 O O . VAL A 1 202 ? 22.035 15.505 -21.644 1.00 95.62 202 VAL A O 1
ATOM 1594 N N . GLU A 1 203 ? 22.077 14.190 -23.476 1.00 95.12 203 GLU A N 1
ATOM 1595 C CA . GLU A 1 203 ? 23.517 13.905 -23.532 1.00 95.12 203 GLU A CA 1
ATOM 1596 C C . GLU A 1 203 ? 24.126 13.539 -22.160 1.00 95.12 203 GLU A C 1
ATOM 1598 O O . GLU A 1 203 ? 24.968 14.264 -21.626 1.00 95.12 203 GLU A O 1
ATOM 1603 N N . PRO A 1 204 ? 23.710 12.412 -21.541 1.00 92.75 204 PRO A N 1
ATOM 1604 C CA . PRO A 1 204 ? 24.204 12.037 -20.221 1.00 92.75 204 PRO A CA 1
ATOM 1605 C C . PRO A 1 204 ? 25.722 11.818 -20.233 1.00 92.75 204 PRO A C 1
ATOM 1607 O O . PRO A 1 204 ? 26.251 11.086 -21.070 1.00 92.75 204 PRO A O 1
ATOM 1610 N N . VAL A 1 205 ? 26.421 12.420 -19.269 1.00 91.38 205 VAL A N 1
ATOM 1611 C CA . VAL A 1 205 ? 27.895 12.387 -19.200 1.00 91.38 205 VAL A CA 1
ATOM 1612 C C . VAL A 1 205 ? 28.415 11.144 -18.469 1.00 91.38 205 VAL A C 1
ATOM 1614 O O . VAL A 1 205 ? 29.501 10.653 -18.766 1.00 91.38 205 VAL A O 1
ATOM 1617 N N . ALA A 1 206 ? 27.643 10.614 -17.518 1.00 93.56 206 ALA A N 1
ATOM 1618 C CA . ALA A 1 206 ? 28.027 9.477 -16.687 1.00 93.56 206 ALA A CA 1
ATOM 1619 C C . ALA A 1 206 ? 27.155 8.249 -16.966 1.00 93.56 206 ALA A C 1
ATOM 1621 O O . ALA A 1 206 ? 25.967 8.373 -17.273 1.00 93.56 206 ALA A O 1
ATOM 1622 N N . SER A 1 207 ? 27.738 7.059 -16.803 1.00 95.06 207 SER A N 1
ATOM 1623 C CA . SER A 1 207 ? 26.981 5.808 -16.836 1.00 95.06 207 SER A CA 1
ATOM 1624 C C . SER A 1 207 ? 25.975 5.755 -15.688 1.00 95.06 207 SER A C 1
ATOM 1626 O O . SER A 1 207 ? 26.287 6.140 -14.558 1.00 95.06 207 SER A O 1
ATOM 1628 N N . PHE A 1 208 ? 24.777 5.243 -15.958 1.00 95.62 208 PHE A N 1
ATOM 1629 C CA . PHE A 1 208 ? 23.743 5.097 -14.938 1.00 95.62 208 PHE A CA 1
ATOM 1630 C C . PHE A 1 208 ? 22.864 3.872 -15.173 1.00 95.62 208 PHE A C 1
ATOM 1632 O O . PHE A 1 208 ? 22.720 3.366 -16.286 1.00 95.62 208 PHE A O 1
ATOM 1639 N N . THR A 1 209 ? 22.238 3.424 -14.090 1.00 95.62 209 THR A N 1
ATOM 1640 C CA . THR A 1 209 ? 21.131 2.473 -14.094 1.00 95.62 209 THR A CA 1
ATOM 1641 C C . THR A 1 209 ? 19.929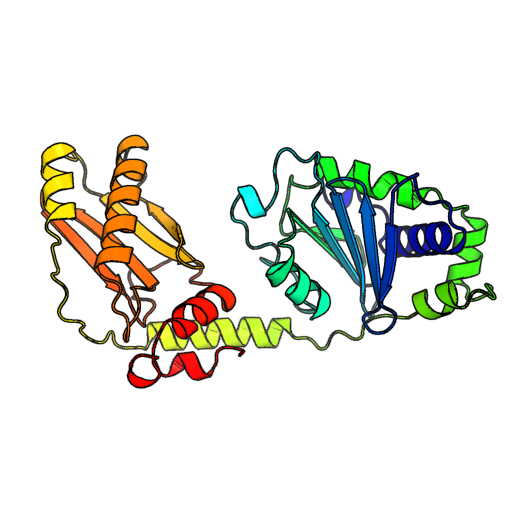 3.120 -13.419 1.00 95.62 209 THR A C 1
ATOM 1643 O O . THR A 1 209 ? 20.053 3.722 -12.351 1.00 95.62 209 THR A O 1
ATOM 1646 N N . HIS A 1 210 ? 18.769 3.003 -14.053 1.00 96.00 210 HIS A N 1
ATOM 1647 C CA . HIS A 1 210 ? 17.503 3.499 -13.535 1.00 96.00 210 HIS A CA 1
ATOM 1648 C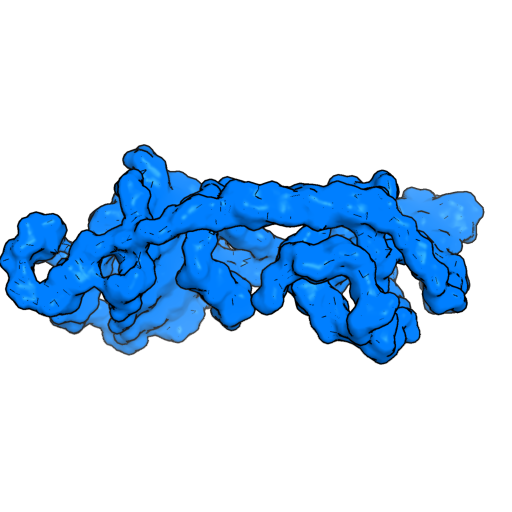 C . HIS A 1 210 ? 16.458 2.391 -13.641 1.00 96.00 210 HIS A C 1
ATOM 1650 O O . HIS A 1 210 ? 16.152 1.929 -14.740 1.00 96.00 210 HIS A O 1
ATOM 1656 N N . THR A 1 211 ? 15.953 1.944 -12.496 1.00 96.94 211 THR A N 1
ATOM 1657 C CA . THR A 1 211 ? 15.032 0.813 -12.388 1.00 96.94 211 THR A CA 1
ATOM 1658 C C . THR A 1 211 ? 13.690 1.291 -11.873 1.00 96.94 211 THR A C 1
ATOM 1660 O O . THR A 1 211 ? 13.617 1.991 -10.859 1.00 96.94 211 THR A O 1
ATOM 1663 N N . VAL A 1 212 ? 12.636 0.874 -12.561 1.00 96.44 212 VAL A N 1
ATOM 1664 C CA . VAL A 1 212 ? 11.252 1.146 -12.193 1.00 96.44 212 VAL A CA 1
ATOM 1665 C C . VAL A 1 212 ? 10.480 -0.156 -12.031 1.00 96.44 212 VAL A C 1
ATOM 1667 O O . VAL A 1 212 ? 10.775 -1.163 -12.681 1.00 96.44 212 VAL A O 1
ATOM 1670 N N . LEU A 1 213 ? 9.477 -0.108 -11.169 1.00 96.12 213 LEU A N 1
ATOM 1671 C CA . LEU A 1 213 ? 8.450 -1.122 -10.988 1.00 96.12 213 LEU A CA 1
ATOM 1672 C C . LEU A 1 213 ? 7.091 -0.471 -11.238 1.00 96.12 213 LEU A C 1
ATOM 1674 O O . LEU A 1 213 ? 6.923 0.717 -10.962 1.00 96.12 213 LEU A O 1
ATOM 1678 N N . VAL A 1 214 ? 6.133 -1.236 -11.744 1.00 93.88 214 VAL A N 1
ATOM 1679 C CA . VAL A 1 214 ? 4.748 -0.793 -11.846 1.00 93.88 214 VAL A CA 1
ATOM 1680 C C . VAL A 1 214 ? 3.983 -1.139 -10.574 1.00 93.88 214 VAL A C 1
ATOM 1682 O O . VAL A 1 214 ? 4.037 -2.267 -10.085 1.00 93.88 214 VAL A O 1
ATOM 1685 N N . ASP A 1 215 ? 3.271 -0.150 -10.050 1.00 88.50 215 ASP A N 1
ATOM 1686 C CA . ASP A 1 215 ? 2.319 -0.281 -8.955 1.00 88.50 215 ASP A CA 1
ATOM 1687 C C . ASP A 1 215 ? 0.994 0.351 -9.393 1.00 88.50 215 ASP A C 1
ATOM 1689 O O . ASP A 1 215 ? 0.895 1.572 -9.531 1.00 88.50 215 ASP A O 1
ATOM 1693 N N . GLU A 1 216 ? 0.003 -0.490 -9.702 1.00 86.44 216 GLU A N 1
ATOM 1694 C CA . GLU A 1 216 ? -1.331 -0.074 -10.170 1.00 86.44 216 GLU A CA 1
ATOM 1695 C C . GLU A 1 216 ? -1.273 0.926 -11.342 1.00 86.44 216 GLU A C 1
ATOM 1697 O O . GLU A 1 216 ? -1.856 2.014 -11.306 1.00 86.44 216 GLU A O 1
ATOM 1702 N N . GLY A 1 217 ? -0.488 0.595 -12.373 1.00 84.50 217 GLY A N 1
ATOM 1703 C CA . GLY A 1 217 ? -0.296 1.441 -13.554 1.00 84.50 217 GLY A CA 1
ATOM 1704 C C . GLY A 1 217 ? 0.592 2.675 -13.339 1.00 84.50 217 GLY A C 1
ATOM 1705 O O . GLY A 1 217 ? 0.782 3.468 -14.269 1.00 84.50 217 GLY A O 1
ATOM 1706 N N . ARG A 1 218 ? 1.159 2.873 -12.142 1.00 89.81 218 ARG A N 1
ATOM 1707 C CA . ARG A 1 218 ? 2.126 3.945 -11.857 1.00 89.81 218 ARG A CA 1
ATOM 1708 C C . ARG A 1 218 ? 3.547 3.405 -11.845 1.00 89.81 218 ARG A C 1
ATOM 1710 O O . ARG A 1 218 ? 3.811 2.346 -11.296 1.00 89.81 218 ARG A O 1
ATOM 1717 N N . LEU A 1 219 ? 4.483 4.171 -12.404 1.00 93.88 219 LEU A N 1
ATOM 1718 C CA . LEU A 1 219 ? 5.904 3.837 -12.336 1.00 93.88 219 LEU A CA 1
ATOM 1719 C C . LEU A 1 219 ? 6.510 4.348 -11.031 1.00 93.88 219 LEU A C 1
ATOM 1721 O O . LEU A 1 219 ? 6.575 5.557 -10.809 1.00 93.88 219 LEU A O 1
ATOM 1725 N N . VAL A 1 220 ? 6.998 3.421 -10.213 1.00 92.38 220 VAL A N 1
ATOM 1726 C CA . VAL A 1 220 ? 7.714 3.681 -8.965 1.00 92.38 220 VAL A CA 1
ATOM 1727 C C . VAL A 1 220 ? 9.197 3.405 -9.185 1.00 92.38 220 VAL A C 1
ATOM 1729 O O . VAL A 1 220 ? 9.585 2.325 -9.632 1.00 92.38 220 VAL A O 1
ATOM 1732 N N . VAL A 1 221 ? 10.049 4.383 -8.880 1.00 92.19 221 VAL A N 1
ATOM 1733 C CA . VAL A 1 221 ? 11.505 4.218 -8.976 1.00 92.19 221 VAL A CA 1
ATOM 1734 C C . VAL A 1 221 ? 11.979 3.355 -7.811 1.00 92.19 221 VAL A C 1
ATOM 1736 O O . VAL A 1 221 ? 11.831 3.739 -6.656 1.00 92.19 221 VAL A O 1
ATOM 1739 N N . THR A 1 222 ? 12.578 2.202 -8.104 1.00 88.12 222 THR A N 1
ATOM 1740 C CA . THR A 1 222 ? 13.058 1.265 -7.071 1.00 88.12 222 THR A CA 1
ATOM 1741 C C . THR A 1 222 ? 14.556 1.363 -6.840 1.00 88.12 222 THR A C 1
ATOM 1743 O O . THR A 1 222 ? 15.047 1.050 -5.760 1.00 88.12 222 THR A O 1
ATOM 1746 N N . SER A 1 223 ? 15.305 1.777 -7.861 1.00 85.25 223 SER A N 1
ATOM 1747 C CA . SER A 1 223 ? 16.716 2.121 -7.731 1.00 85.25 223 SER A CA 1
ATOM 1748 C C . SER A 1 223 ? 17.114 3.102 -8.825 1.00 85.25 223 SER A C 1
ATOM 1750 O O . SER A 1 223 ? 16.714 2.975 -9.981 1.00 85.25 223 SER A O 1
ATOM 1752 N N . SER A 1 224 ? 17.914 4.100 -8.469 1.00 78.94 224 SER A N 1
ATOM 1753 C CA . SER A 1 224 ? 18.502 5.030 -9.428 1.00 78.94 224 SER A CA 1
ATOM 1754 C C . SER A 1 224 ? 19.940 5.292 -9.031 1.00 78.94 224 SER A C 1
ATOM 1756 O O . SER A 1 224 ? 20.236 5.473 -7.850 1.00 78.94 224 SER A O 1
ATOM 1758 N N . SER A 1 225 ? 20.841 5.339 -10.011 1.00 82.62 225 SER A N 1
ATOM 1759 C CA . SER A 1 225 ? 22.210 5.776 -9.754 1.00 82.62 225 SER A CA 1
ATOM 1760 C C . SER A 1 225 ? 22.212 7.193 -9.157 1.00 82.62 225 SER A C 1
ATOM 1762 O O . SER A 1 225 ? 21.474 8.052 -9.653 1.00 82.62 225 SER A O 1
ATOM 1764 N N . PRO A 1 226 ? 23.051 7.463 -8.138 1.00 77.31 226 PRO A N 1
ATOM 1765 C CA . PRO A 1 226 ? 23.092 8.766 -7.467 1.00 77.31 226 PRO A CA 1
ATOM 1766 C C . PRO A 1 226 ? 23.544 9.893 -8.406 1.00 77.31 226 PRO A C 1
ATOM 1768 O O . PRO A 1 226 ? 23.206 11.052 -8.201 1.00 77.31 226 PRO A O 1
ATOM 1771 N N . TRP A 1 227 ? 24.258 9.542 -9.476 1.00 82.12 227 TRP A N 1
ATOM 1772 C CA . TRP A 1 227 ? 24.821 10.468 -10.457 1.00 82.12 227 TRP A CA 1
ATOM 1773 C C . TRP A 1 227 ? 23.824 10.963 -11.511 1.00 82.12 227 TRP A C 1
ATOM 1775 O O . TRP A 1 227 ? 24.217 11.748 -12.366 1.00 82.12 227 TRP A O 1
ATOM 1785 N N . LEU A 1 228 ? 22.566 10.502 -11.496 1.00 88.69 228 LEU A N 1
ATOM 1786 C CA . LEU A 1 228 ? 21.541 10.953 -12.441 1.00 88.69 228 LEU A CA 1
ATOM 1787 C C . LEU A 1 228 ? 20.823 12.193 -11.869 1.00 88.69 228 LEU A C 1
ATOM 1789 O O . LEU A 1 228 ? 20.071 12.044 -10.894 1.00 88.69 228 LEU A O 1
ATOM 1793 N N . PRO A 1 229 ? 21.024 13.400 -12.447 1.00 91.88 229 PRO A N 1
ATOM 1794 C CA . PRO A 1 229 ? 20.406 14.631 -11.961 1.00 91.88 229 PRO A CA 1
ATOM 1795 C C . PRO A 1 229 ? 18.882 14.534 -11.930 1.00 91.88 229 PRO A C 1
ATOM 1797 O O . PRO A 1 229 ? 18.271 13.884 -12.778 1.00 91.88 229 PRO A O 1
ATOM 1800 N N . GLU A 1 230 ? 18.250 15.229 -10.987 1.00 91.00 230 GLU A N 1
ATOM 1801 C CA . GLU A 1 230 ? 16.802 15.150 -10.773 1.00 91.00 230 GLU A CA 1
ATOM 1802 C C . GLU A 1 230 ? 15.980 15.492 -12.023 1.00 91.00 230 GLU A C 1
ATOM 1804 O O . GLU A 1 230 ? 15.092 14.729 -12.396 1.00 91.00 230 GLU A O 1
ATOM 1809 N N . ALA A 1 231 ? 16.331 16.562 -12.740 1.00 93.19 231 ALA A N 1
ATOM 1810 C CA . ALA A 1 231 ? 15.665 16.927 -13.991 1.00 93.19 231 ALA A CA 1
ATOM 1811 C C . ALA A 1 231 ? 15.752 15.811 -15.056 1.00 93.19 231 ALA A C 1
ATOM 1813 O O . ALA A 1 231 ? 14.789 15.549 -15.783 1.00 93.19 231 ALA A O 1
ATOM 1814 N N . MET A 1 232 ? 16.883 15.099 -15.123 1.00 94.81 232 MET A N 1
ATOM 1815 C CA . MET A 1 232 ? 17.038 13.947 -16.016 1.00 94.81 232 MET A CA 1
ATOM 1816 C C . MET A 1 232 ? 16.187 12.764 -15.547 1.00 94.81 232 MET A C 1
ATOM 1818 O O . MET A 1 232 ? 15.550 12.123 -16.377 1.00 94.81 232 MET A O 1
ATOM 1822 N N . ARG A 1 233 ? 16.101 12.506 -14.234 1.00 94.19 233 ARG A N 1
ATOM 1823 C CA . ARG A 1 233 ? 15.206 11.472 -13.681 1.00 94.19 233 ARG A CA 1
ATOM 1824 C C . ARG A 1 233 ? 13.744 11.747 -14.022 1.00 94.19 233 ARG A C 1
ATOM 1826 O O . ARG A 1 233 ? 13.045 10.839 -14.458 1.00 94.19 233 ARG A O 1
ATOM 1833 N N . LEU A 1 234 ? 13.292 12.993 -13.871 1.00 93.81 234 LEU A N 1
ATOM 1834 C CA . LEU A 1 234 ? 11.913 13.391 -14.169 1.00 93.81 234 LEU A CA 1
ATOM 1835 C C . LEU A 1 234 ? 11.577 13.216 -15.655 1.00 93.81 234 LEU A C 1
ATOM 1837 O O . LEU A 1 234 ? 10.547 12.632 -15.999 1.00 93.81 234 LEU A O 1
ATOM 1841 N N . THR A 1 235 ? 12.457 13.680 -16.547 1.00 97.12 235 THR A N 1
ATOM 1842 C CA . THR A 1 235 ? 12.246 13.528 -17.996 1.00 97.12 235 THR A CA 1
ATOM 1843 C C . THR A 1 235 ? 12.335 12.069 -18.438 1.00 97.12 235 THR A C 1
ATOM 1845 O O . THR A 1 235 ? 11.497 11.637 -19.225 1.00 97.12 235 THR A O 1
ATOM 1848 N N . LEU A 1 236 ? 13.265 11.278 -17.892 1.00 96.81 236 LEU A N 1
ATOM 1849 C CA . LEU A 1 236 ? 13.337 9.838 -18.145 1.00 96.81 236 LEU A CA 1
ATOM 1850 C C . LEU A 1 236 ? 12.069 9.121 -17.661 1.00 96.81 236 LEU A C 1
ATOM 1852 O O . LEU A 1 236 ? 11.519 8.299 -18.388 1.00 96.81 236 LEU A O 1
ATOM 1856 N N . GLY A 1 237 ? 11.554 9.477 -16.481 1.00 96.00 237 GLY A N 1
ATOM 1857 C CA . GLY A 1 237 ? 10.297 8.945 -15.955 1.00 96.00 237 GLY A CA 1
ATOM 1858 C C . GLY A 1 237 ? 9.093 9.251 -16.853 1.00 96.00 237 GLY A C 1
ATOM 1859 O O . GLY A 1 237 ? 8.235 8.389 -17.039 1.00 96.00 237 GLY A O 1
ATOM 1860 N N . ASN A 1 238 ? 9.043 10.438 -17.472 1.00 96.31 238 ASN A N 1
ATOM 1861 C CA . ASN A 1 238 ? 8.036 10.759 -18.493 1.00 96.31 238 ASN A CA 1
ATOM 1862 C C . ASN A 1 238 ? 8.144 9.830 -19.711 1.00 96.31 238 ASN A C 1
ATOM 1864 O O . ASN A 1 238 ? 7.132 9.269 -20.127 1.00 96.31 238 ASN A O 1
ATOM 1868 N N . ILE A 1 239 ? 9.357 9.639 -20.243 1.00 97.81 239 ILE A N 1
ATOM 1869 C CA . ILE A 1 239 ? 9.605 8.755 -21.391 1.00 97.81 239 ILE A CA 1
ATOM 1870 C C . ILE A 1 239 ? 9.219 7.310 -21.068 1.00 97.81 239 ILE A C 1
ATOM 1872 O O . ILE A 1 239 ? 8.584 6.648 -21.883 1.00 97.81 239 ILE A O 1
ATOM 1876 N N . LEU A 1 240 ? 9.550 6.821 -19.871 1.00 97.75 240 LEU A N 1
ATOM 1877 C CA . LEU A 1 240 ? 9.182 5.471 -19.451 1.00 97.75 240 LEU A CA 1
ATOM 1878 C C . LEU A 1 240 ? 7.671 5.303 -19.292 1.00 97.75 240 LEU A C 1
ATOM 1880 O O . LEU A 1 240 ? 7.155 4.255 -19.658 1.00 97.75 240 LEU A O 1
ATOM 1884 N N . ARG A 1 241 ? 6.946 6.322 -18.811 1.00 97.00 241 ARG A N 1
ATOM 1885 C CA . ARG A 1 241 ? 5.473 6.294 -18.766 1.00 97.00 241 ARG A CA 1
ATOM 1886 C C . ARG A 1 241 ? 4.851 6.247 -20.157 1.00 97.00 241 ARG A C 1
ATOM 1888 O O . ARG A 1 241 ? 3.849 5.568 -20.351 1.00 97.00 241 ARG A O 1
ATOM 1895 N N . GLU A 1 242 ? 5.418 6.978 -21.110 1.00 96.75 242 GLU A N 1
ATOM 1896 C CA . GLU A 1 242 ? 4.963 6.944 -22.501 1.00 96.75 242 GLU A CA 1
ATOM 1897 C C . GLU A 1 242 ? 5.225 5.573 -23.133 1.00 96.75 242 GLU A C 1
ATOM 1899 O O . GLU A 1 242 ? 4.314 4.990 -23.713 1.00 96.75 242 GLU A O 1
ATOM 1904 N N . LEU A 1 243 ? 6.427 5.019 -22.938 1.00 96.81 243 LEU A N 1
ATOM 1905 C CA . LEU A 1 243 ? 6.778 3.676 -23.403 1.00 96.81 243 LEU A CA 1
ATOM 1906 C C . LEU A 1 243 ? 5.909 2.593 -22.763 1.00 96.81 243 LEU A C 1
ATOM 1908 O O . LEU A 1 243 ? 5.422 1.730 -23.477 1.00 96.81 243 LEU A O 1
ATOM 1912 N N . HIS A 1 244 ? 5.666 2.660 -21.452 1.00 96.12 244 HIS A N 1
ATOM 1913 C CA . HIS A 1 244 ? 4.802 1.711 -20.741 1.00 96.12 244 HIS A CA 1
ATOM 1914 C C . HIS A 1 244 ? 3.415 1.617 -21.379 1.00 96.12 244 HIS A C 1
ATOM 1916 O O . HIS A 1 244 ? 2.942 0.522 -21.652 1.00 96.12 244 HIS A O 1
ATOM 1922 N N . ARG A 1 245 ? 2.804 2.767 -21.691 1.00 94.56 245 ARG A N 1
ATOM 1923 C CA . ARG A 1 245 ? 1.488 2.825 -22.342 1.00 94.56 245 ARG A CA 1
ATOM 1924 C C . ARG A 1 245 ? 1.531 2.390 -23.801 1.00 94.56 245 ARG A C 1
ATOM 1926 O O . ARG A 1 245 ? 0.611 1.726 -24.251 1.00 94.56 245 ARG A O 1
ATOM 1933 N N . ALA A 1 246 ? 2.561 2.795 -24.541 1.00 94.44 246 ALA A N 1
ATOM 1934 C CA . ALA A 1 246 ? 2.687 2.477 -25.961 1.00 94.44 246 ALA A CA 1
ATOM 1935 C C . ALA A 1 246 ? 2.992 0.991 -26.212 1.00 94.44 246 ALA A C 1
ATOM 1937 O O . ALA A 1 246 ? 2.648 0.466 -27.264 1.00 94.44 246 ALA A O 1
ATOM 1938 N N . GLU A 1 247 ? 3.653 0.333 -25.260 1.00 95.06 247 GLU A N 1
ATOM 1939 C CA . GLU A 1 247 ? 4.009 -1.089 -25.309 1.00 95.06 247 GLU A CA 1
ATOM 1940 C C . GLU A 1 247 ? 2.986 -1.983 -24.592 1.00 95.06 247 GLU A C 1
ATOM 1942 O O . GLU A 1 247 ? 3.154 -3.201 -24.572 1.00 95.06 247 GLU A O 1
ATOM 1947 N N . ALA A 1 248 ? 1.951 -1.397 -23.983 1.00 94.06 248 ALA A N 1
ATOM 1948 C CA . ALA A 1 248 ? 0.845 -2.141 -23.405 1.00 94.06 248 ALA A CA 1
ATOM 1949 C C . ALA A 1 248 ? -0.056 -2.663 -24.529 1.00 94.06 248 ALA A C 1
ATOM 1951 O O . ALA A 1 248 ? -0.678 -1.883 -25.251 1.00 94.06 248 ALA A O 1
ATOM 1952 N N . GLU A 1 249 ? -0.145 -3.981 -24.664 1.00 92.69 249 GLU A N 1
ATOM 1953 C CA . GLU A 1 249 ? -1.094 -4.612 -25.581 1.00 92.69 249 GLU A CA 1
ATOM 1954 C C . GLU A 1 249 ? -2.365 -5.024 -24.835 1.00 92.69 249 GLU A C 1
ATOM 1956 O O . GLU A 1 249 ? -2.318 -5.357 -23.650 1.00 92.69 249 GLU A O 1
ATOM 1961 N N . GLU A 1 250 ? -3.493 -5.054 -25.546 1.00 90.62 250 GLU A N 1
ATOM 1962 C CA . GLU A 1 250 ? -4.809 -5.376 -24.977 1.00 90.62 250 GLU A CA 1
ATOM 1963 C C . GLU A 1 250 ? -4.862 -6.781 -24.362 1.00 90.62 250 GLU A C 1
ATOM 1965 O O . GLU A 1 250 ? -5.429 -6.974 -23.291 1.00 90.62 250 GLU A O 1
ATOM 1970 N N . GLU A 1 251 ? -4.237 -7.771 -25.004 1.00 93.06 251 GLU A N 1
ATOM 1971 C CA . GLU A 1 251 ? -4.263 -9.146 -24.501 1.00 93.06 251 GLU A CA 1
ATOM 1972 C C . GLU A 1 251 ? -3.188 -9.416 -23.452 1.00 93.06 251 GLU A C 1
ATOM 1974 O O . GLU A 1 251 ? -3.436 -10.119 -22.465 1.00 93.06 251 GLU A O 1
ATOM 1979 N N . SER A 1 252 ? -1.978 -8.913 -23.712 1.00 91.75 252 SER A N 1
ATOM 1980 C CA . SER A 1 252 ? -0.771 -9.311 -22.999 1.00 91.75 252 SER A CA 1
ATOM 1981 C C . SER A 1 252 ? -0.452 -8.381 -21.823 1.00 91.75 252 SER A C 1
ATOM 1983 O O . SER A 1 252 ? 0.274 -8.776 -20.901 1.00 91.75 252 SER A O 1
ATOM 1985 N N . GLY A 1 253 ? -1.015 -7.171 -21.803 1.00 94.00 253 GLY A N 1
ATOM 1986 C CA . GLY A 1 253 ? -0.752 -6.135 -20.808 1.00 94.00 253 GLY A CA 1
ATOM 1987 C C . GLY A 1 253 ? 0.640 -5.511 -20.942 1.00 94.00 253 GLY A C 1
ATOM 1988 O O . GLY A 1 253 ? 1.368 -5.753 -21.903 1.00 94.00 253 GLY A O 1
ATOM 1989 N N . ALA A 1 254 ? 1.027 -4.709 -19.953 1.00 95.12 254 ALA A N 1
ATOM 1990 C CA . ALA A 1 254 ? 2.313 -4.015 -19.926 1.00 95.12 254 ALA A CA 1
ATOM 1991 C C . ALA A 1 254 ? 3.377 -4.762 -19.098 1.00 95.12 254 ALA A C 1
ATOM 1993 O O . ALA A 1 254 ? 3.092 -5.751 -18.410 1.00 95.12 254 ALA A O 1
ATOM 1994 N N . TRP A 1 255 ? 4.624 -4.288 -19.165 1.00 96.81 255 TRP A N 1
ATOM 1995 C CA . TRP A 1 255 ? 5.714 -4.804 -18.334 1.00 96.81 255 TRP A CA 1
ATOM 1996 C C . TRP A 1 255 ? 5.512 -4.422 -16.861 1.00 96.81 255 TRP A C 1
ATOM 1998 O O . TRP A 1 255 ? 5.004 -3.347 -16.570 1.00 96.81 255 TRP A O 1
ATOM 2008 N N . LEU A 1 256 ? 5.936 -5.293 -15.939 1.00 96.88 256 LEU A N 1
ATOM 2009 C CA . LEU A 1 256 ? 5.869 -5.103 -14.481 1.00 96.88 256 LEU A CA 1
ATOM 2010 C C . LEU A 1 256 ? 7.084 -4.354 -13.934 1.00 96.88 256 LEU A C 1
ATOM 2012 O O . LEU A 1 256 ? 6.985 -3.626 -12.950 1.00 96.88 256 LEU A O 1
ATOM 2016 N N . ALA A 1 257 ? 8.248 -4.549 -14.548 1.00 97.19 257 ALA A N 1
ATOM 2017 C CA . ALA A 1 257 ? 9.475 -3.861 -14.181 1.00 97.19 257 ALA A CA 1
ATOM 2018 C C . ALA A 1 257 ? 10.280 -3.516 -15.429 1.00 97.19 257 ALA A C 1
ATOM 2020 O O . ALA A 1 257 ? 10.263 -4.242 -16.426 1.00 97.19 257 ALA A O 1
ATOM 2021 N N . ALA A 1 258 ? 11.037 -2.428 -15.351 1.00 97.38 258 ALA A N 1
ATOM 2022 C CA . ALA A 1 258 ? 11.954 -2.044 -16.408 1.00 97.38 258 ALA A CA 1
ATOM 2023 C C . ALA A 1 258 ? 13.252 -1.480 -15.837 1.00 97.38 258 ALA A C 1
ATOM 2025 O O . ALA A 1 258 ? 13.269 -0.830 -14.789 1.00 97.38 258 ALA A O 1
ATOM 2026 N N . ARG A 1 259 ? 14.350 -1.715 -16.553 1.00 97.19 259 ARG A N 1
ATOM 2027 C CA . ARG A 1 259 ? 15.671 -1.192 -16.220 1.00 97.19 259 ARG A CA 1
ATOM 2028 C C . ARG A 1 259 ? 16.274 -0.504 -17.431 1.00 97.19 259 ARG A C 1
ATOM 2030 O O . ARG A 1 259 ? 16.559 -1.133 -18.446 1.00 97.19 259 ARG A O 1
ATOM 2037 N N . VAL A 1 260 ? 16.524 0.789 -17.285 1.00 97.19 260 VAL A N 1
ATOM 2038 C CA . VAL A 1 260 ? 17.311 1.578 -18.227 1.00 97.19 260 VAL A CA 1
ATOM 2039 C C . VAL A 1 260 ? 18.769 1.507 -17.809 1.00 97.19 260 VAL A C 1
ATOM 2041 O O . VAL A 1 260 ? 19.101 1.808 -16.661 1.00 97.19 260 VAL A O 1
ATOM 2044 N N . ARG A 1 261 ? 19.644 1.149 -18.747 1.00 96.12 261 ARG A N 1
ATOM 2045 C CA . ARG A 1 261 ? 21.098 1.224 -18.566 1.00 96.12 261 ARG A CA 1
ATOM 2046 C C . ARG A 1 261 ? 21.695 2.137 -19.614 1.00 96.12 261 ARG A C 1
ATOM 2048 O O . ARG A 1 261 ? 21.414 1.974 -20.800 1.00 96.12 261 ARG A O 1
ATOM 2055 N N . PHE A 1 262 ? 22.524 3.069 -19.171 1.00 95.69 262 PHE A N 1
ATOM 2056 C CA . PHE A 1 262 ? 23.338 3.904 -20.037 1.00 95.69 262 PHE A CA 1
ATOM 2057 C C . PHE A 1 262 ? 24.808 3.648 -19.729 1.00 95.69 262 PHE A C 1
ATOM 2059 O O . PHE A 1 262 ? 25.266 3.929 -18.625 1.00 95.69 262 PHE A O 1
ATOM 2066 N N . GLU A 1 263 ? 25.534 3.093 -20.695 1.00 95.19 263 GLU A N 1
ATOM 2067 C CA . GLU A 1 263 ? 26.944 2.727 -20.567 1.00 95.19 263 GLU A CA 1
ATOM 2068 C C . GLU A 1 263 ? 27.649 2.949 -21.909 1.00 95.19 263 GLU A C 1
ATOM 2070 O O . GLU A 1 263 ? 27.122 2.584 -22.962 1.00 95.19 263 GLU A O 1
ATOM 2075 N N . HIS A 1 264 ? 28.852 3.530 -21.892 1.00 93.62 264 HIS A N 1
ATOM 2076 C CA . HIS A 1 264 ? 29.671 3.747 -23.097 1.00 93.62 264 HIS A CA 1
ATOM 2077 C C . HIS A 1 264 ? 28.915 4.464 -24.239 1.00 93.62 264 HIS A C 1
ATOM 2079 O O . HIS A 1 264 ? 29.020 4.085 -25.408 1.00 93.62 264 HIS A O 1
ATOM 2085 N N . GLY A 1 265 ? 28.094 5.466 -23.900 1.00 91.44 265 GLY A N 1
ATOM 2086 C CA . GLY A 1 265 ? 27.287 6.220 -24.868 1.00 91.44 265 GLY A CA 1
ATOM 2087 C C . GLY A 1 265 ? 26.106 5.444 -25.463 1.00 91.44 265 GLY A C 1
ATOM 2088 O O . GLY A 1 265 ? 25.480 5.909 -26.414 1.00 91.44 265 GLY A O 1
ATOM 2089 N N . ARG A 1 266 ? 25.791 4.252 -24.942 1.00 93.31 266 ARG A N 1
ATOM 2090 C CA . ARG A 1 266 ? 24.691 3.405 -25.414 1.00 93.31 266 ARG A CA 1
ATOM 2091 C C . ARG A 1 266 ? 23.631 3.277 -24.337 1.00 93.31 266 ARG A C 1
ATOM 2093 O O . ARG A 1 266 ? 23.951 3.010 -23.184 1.00 93.31 266 ARG A O 1
ATOM 2100 N N . ILE A 1 267 ? 22.372 3.415 -24.745 1.00 95.38 267 ILE A N 1
ATOM 2101 C CA . ILE A 1 267 ? 21.216 3.158 -23.890 1.00 95.38 267 ILE A CA 1
ATOM 2102 C C . ILE A 1 267 ? 20.545 1.838 -24.257 1.00 95.38 267 ILE A C 1
ATOM 2104 O O . ILE A 1 267 ? 20.415 1.505 -25.439 1.00 95.38 267 ILE A O 1
ATOM 2108 N N . ALA A 1 268 ? 20.131 1.097 -23.238 1.00 95.56 268 ALA A N 1
ATOM 2109 C CA . ALA A 1 268 ? 19.377 -0.142 -23.351 1.00 95.56 268 ALA A CA 1
ATOM 2110 C C . ALA A 1 268 ? 18.193 -0.121 -22.378 1.00 95.56 268 ALA A C 1
ATOM 2112 O O . ALA A 1 268 ? 18.287 0.482 -21.304 1.00 95.56 268 ALA A O 1
ATOM 2113 N N . LEU A 1 269 ? 17.102 -0.785 -22.766 1.00 97.12 269 LEU A N 1
ATOM 2114 C CA . LEU A 1 269 ? 15.918 -0.979 -21.938 1.00 97.12 269 LEU A CA 1
ATOM 2115 C C . LEU A 1 269 ? 15.645 -2.475 -21.780 1.00 97.12 269 LEU A C 1
ATOM 2117 O O . LEU A 1 269 ? 15.194 -3.134 -22.715 1.00 97.12 269 LEU A O 1
ATOM 2121 N N . ASP A 1 270 ? 15.893 -2.987 -20.579 1.00 96.56 270 ASP A N 1
ATOM 2122 C CA . ASP A 1 270 ? 15.483 -4.332 -20.187 1.00 96.56 270 ASP A CA 1
ATOM 2123 C C . ASP A 1 270 ? 14.055 -4.252 -19.614 1.00 96.56 270 ASP A C 1
ATOM 2125 O O . ASP A 1 270 ? 13.762 -3.357 -18.817 1.00 96.56 270 ASP A O 1
ATOM 2129 N N . ARG A 1 271 ? 13.168 -5.177 -19.999 1.00 96.62 271 ARG A N 1
ATOM 2130 C CA . ARG A 1 271 ? 11.778 -5.259 -19.513 1.00 96.62 271 ARG A CA 1
ATOM 2131 C C . ARG A 1 271 ? 11.531 -6.620 -18.886 1.00 96.62 271 ARG A C 1
ATOM 2133 O O . ARG A 1 271 ? 12.108 -7.610 -19.329 1.00 96.62 271 ARG A O 1
ATOM 2140 N N . ALA A 1 272 ? 10.665 -6.655 -17.889 1.00 97.25 272 ALA A N 1
ATOM 2141 C CA . ALA A 1 272 ? 10.156 -7.882 -17.306 1.00 97.25 272 ALA A CA 1
ATOM 2142 C C . ALA A 1 272 ? 8.634 -7.803 -17.257 1.00 97.25 272 ALA A C 1
ATOM 2144 O O . ALA A 1 272 ? 8.083 -6.895 -16.632 1.00 97.25 272 ALA A O 1
ATOM 2145 N N . PHE A 1 273 ? 7.966 -8.719 -17.950 1.00 97.06 273 PHE A N 1
ATOM 2146 C CA . PHE A 1 273 ? 6.511 -8.802 -17.993 1.00 97.06 273 PHE A CA 1
ATOM 2147 C C . PHE A 1 273 ? 5.987 -9.809 -16.986 1.00 97.06 273 PHE A C 1
ATOM 2149 O O . PHE A 1 273 ? 4.934 -9.579 -16.401 1.00 97.06 273 PHE A O 1
ATOM 2156 N N . ASP A 1 274 ? 6.717 -10.900 -16.777 1.00 96.94 274 ASP A N 1
ATOM 2157 C CA . ASP A 1 274 ? 6.229 -12.045 -16.011 1.00 96.94 274 ASP A CA 1
ATOM 2158 C C . ASP A 1 274 ? 7.158 -12.424 -14.853 1.00 96.94 274 ASP A C 1
ATOM 2160 O O . ASP A 1 274 ? 6.767 -13.193 -13.976 1.00 96.94 274 ASP A O 1
ATOM 2164 N N . SER A 1 275 ? 8.388 -11.908 -14.834 1.00 96.69 275 SER A N 1
ATOM 2165 C CA . SER A 1 275 ? 9.431 -12.306 -13.891 1.00 96.69 275 SER A CA 1
ATOM 2166 C C . SER A 1 275 ? 9.897 -11.170 -12.981 1.00 96.69 275 SER A C 1
ATOM 2168 O O . SER A 1 275 ? 9.664 -9.984 -13.220 1.00 96.69 275 SER A O 1
ATOM 2170 N N . LEU A 1 276 ? 10.606 -11.557 -11.918 1.00 96.00 276 LEU A N 1
ATOM 2171 C CA . LEU A 1 276 ? 11.482 -10.667 -11.160 1.00 96.00 276 LEU A CA 1
ATOM 2172 C C . LEU A 1 276 ? 12.924 -11.020 -11.527 1.00 96.00 276 LEU A C 1
ATOM 2174 O O . LEU A 1 276 ? 13.528 -11.890 -10.893 1.00 96.00 276 LEU A O 1
ATOM 21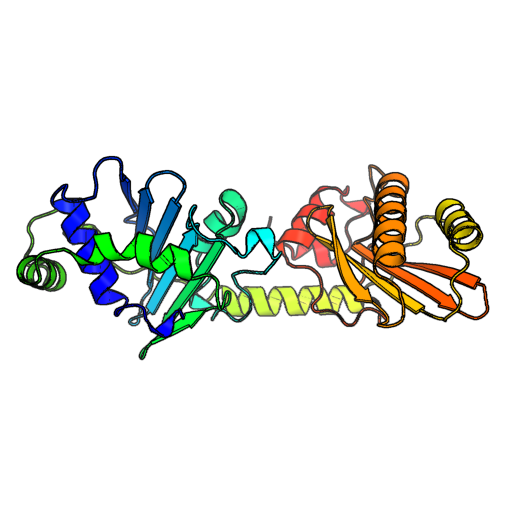78 N N . PRO A 1 277 ? 13.486 -10.399 -12.571 1.00 95.12 277 PRO A N 1
ATOM 2179 C CA . PRO A 1 277 ? 14.792 -10.787 -13.080 1.00 95.12 277 PRO A CA 1
ATOM 2180 C C . PRO A 1 277 ? 15.895 -10.526 -12.051 1.00 95.12 277 PRO A C 1
ATOM 2182 O O . PRO A 1 277 ? 15.759 -9.694 -11.155 1.00 95.12 277 PRO A O 1
ATOM 2185 N N . ALA A 1 278 ? 17.037 -11.204 -12.205 1.00 94.88 278 ALA A N 1
ATOM 2186 C CA . ALA A 1 278 ? 18.162 -11.115 -11.266 1.00 94.88 278 ALA A CA 1
ATOM 2187 C C . ALA A 1 278 ? 18.705 -9.686 -11.075 1.00 94.88 278 ALA A C 1
ATOM 2189 O O . ALA A 1 278 ? 19.300 -9.380 -10.046 1.00 94.88 278 ALA A O 1
ATOM 2190 N N . TRP A 1 279 ? 18.488 -8.799 -12.051 1.00 94.56 279 TRP A N 1
ATOM 2191 C CA . TRP A 1 279 ? 18.864 -7.394 -11.932 1.00 94.56 279 TRP A CA 1
ATOM 2192 C C . TRP A 1 279 ? 17.953 -6.569 -11.023 1.00 94.56 279 TRP A C 1
ATOM 2194 O O . TRP A 1 279 ? 18.320 -5.455 -10.650 1.00 94.56 279 TRP A O 1
ATOM 2204 N N . TYR A 1 280 ? 16.772 -7.079 -10.686 1.00 94.50 280 TYR A N 1
ATOM 2205 C CA . TYR A 1 280 ? 15.834 -6.412 -9.804 1.00 94.50 280 TYR A CA 1
ATOM 2206 C C . TYR A 1 280 ? 16.130 -6.786 -8.344 1.00 94.50 280 TYR A C 1
ATOM 2208 O O . TYR A 1 280 ? 15.962 -7.935 -7.916 1.00 94.50 280 TYR A O 1
ATOM 2216 N N . THR A 1 281 ? 16.560 -5.789 -7.572 1.00 88.88 281 THR A N 1
ATOM 2217 C CA . THR A 1 281 ? 16.983 -5.928 -6.168 1.00 88.88 281 THR A CA 1
ATOM 2218 C C . THR A 1 281 ? 16.018 -5.287 -5.166 1.00 88.88 281 THR A C 1
ATOM 2220 O O . THR A 1 281 ? 16.277 -5.325 -3.967 1.00 88.88 281 THR A O 1
ATOM 2223 N N . GLY A 1 282 ? 14.915 -4.691 -5.634 1.00 86.88 282 GLY A N 1
ATOM 2224 C CA . GLY A 1 282 ? 13.893 -4.096 -4.769 1.00 86.88 282 GLY A CA 1
ATOM 2225 C C . GLY A 1 282 ? 13.056 -5.140 -4.020 1.00 86.88 282 GLY A C 1
ATOM 2226 O O . GLY A 1 282 ? 13.180 -6.344 -4.252 1.00 86.88 282 GLY A O 1
ATOM 2227 N N . LYS A 1 283 ? 12.146 -4.670 -3.154 1.00 85.50 283 LYS A N 1
ATOM 2228 C CA . LYS A 1 283 ? 11.213 -5.523 -2.386 1.00 85.50 283 LYS A CA 1
ATOM 2229 C C . LYS A 1 283 ? 10.231 -6.320 -3.265 1.00 85.50 283 LYS A C 1
ATOM 2231 O O . LYS A 1 283 ? 9.621 -7.264 -2.777 1.00 85.50 283 LYS A O 1
ATOM 2236 N N . GLY A 1 284 ? 10.097 -5.959 -4.541 1.00 89.62 284 GLY A N 1
ATOM 2237 C CA . GLY A 1 284 ? 9.140 -6.554 -5.469 1.00 89.62 284 GLY A CA 1
ATOM 2238 C C . GLY A 1 284 ? 7.752 -5.917 -5.354 1.00 89.62 284 GLY A C 1
ATOM 2239 O O . GLY A 1 284 ? 7.504 -5.130 -4.439 1.00 89.62 284 GLY A O 1
ATOM 2240 N N . PRO A 1 285 ? 6.848 -6.233 -6.292 1.00 90.50 285 PRO A N 1
ATOM 2241 C CA . PRO A 1 285 ? 5.484 -5.724 -6.289 1.00 90.50 285 PRO A CA 1
ATOM 2242 C C . PRO A 1 285 ? 4.659 -6.324 -5.152 1.00 90.50 285 PRO A C 1
ATOM 2244 O O . PRO A 1 285 ? 4.880 -7.461 -4.716 1.00 90.50 285 PRO A O 1
ATOM 2247 N N . THR A 1 286 ? 3.687 -5.547 -4.679 1.00 84.69 286 THR A N 1
ATOM 2248 C CA . THR A 1 286 ? 2.693 -6.010 -3.708 1.00 84.69 286 THR A CA 1
ATOM 2249 C C . THR A 1 286 ? 1.748 -7.025 -4.364 1.00 84.69 286 THR A C 1
ATOM 2251 O O . THR A 1 286 ? 1.584 -7.038 -5.584 1.00 84.69 286 THR A O 1
ATOM 2254 N N . LEU A 1 287 ? 1.089 -7.875 -3.565 1.00 84.62 287 LEU A N 1
ATOM 2255 C CA . LEU A 1 287 ? 0.070 -8.799 -4.092 1.00 84.62 287 LEU A CA 1
ATOM 2256 C C . LEU A 1 287 ? -1.075 -8.045 -4.782 1.00 84.62 287 LEU A C 1
ATOM 2258 O O . LEU A 1 287 ? -1.593 -8.515 -5.788 1.00 84.62 287 LEU A O 1
ATOM 2262 N N . ARG A 1 288 ? -1.424 -6.858 -4.267 1.00 83.25 288 ARG A N 1
ATOM 2263 C CA . ARG A 1 288 ? -2.443 -5.974 -4.841 1.00 83.25 288 ARG A CA 1
ATOM 2264 C C . ARG A 1 288 ? -2.030 -5.464 -6.222 1.00 83.25 288 ARG A C 1
ATOM 2266 O O . ARG A 1 288 ? -2.807 -5.597 -7.161 1.00 83.25 288 ARG A O 1
ATOM 2273 N N . ALA A 1 289 ? -0.801 -4.961 -6.356 1.00 86.38 289 ALA A N 1
ATOM 2274 C CA . ALA A 1 289 ? -0.261 -4.511 -7.637 1.00 86.38 289 ALA A CA 1
ATOM 2275 C C . ALA A 1 289 ? -0.248 -5.650 -8.665 1.00 86.38 289 ALA A C 1
ATOM 2277 O O . ALA A 1 289 ? -0.703 -5.473 -9.789 1.00 86.38 289 ALA A O 1
ATOM 2278 N N . LEU A 1 290 ? 0.202 -6.845 -8.262 1.00 92.38 290 LEU A N 1
ATOM 2279 C CA . LEU A 1 290 ? 0.197 -8.022 -9.131 1.00 92.38 290 LEU A CA 1
ATOM 2280 C C . LEU A 1 290 ? -1.218 -8.437 -9.553 1.00 92.38 290 LEU A C 1
ATOM 2282 O O . LEU A 1 290 ? -1.432 -8.716 -10.728 1.00 92.38 290 LEU A O 1
ATOM 2286 N N . ALA A 1 291 ? -2.181 -8.461 -8.629 1.00 87.94 291 ALA A N 1
ATOM 2287 C CA . ALA A 1 291 ? -3.579 -8.767 -8.937 1.00 87.94 291 ALA A CA 1
ATOM 2288 C C . ALA A 1 291 ? -4.173 -7.763 -9.930 1.00 87.94 291 ALA A C 1
ATOM 2290 O O . ALA A 1 291 ? -4.769 -8.167 -10.930 1.00 87.94 291 ALA A O 1
ATOM 2291 N N . TRP A 1 292 ? -3.938 -6.466 -9.706 1.00 88.81 292 TRP A N 1
ATOM 2292 C CA . TRP A 1 292 ? -4.357 -5.420 -10.631 1.00 88.81 292 TRP A CA 1
ATOM 2293 C C . TRP A 1 292 ? -3.738 -5.626 -12.018 1.00 88.81 292 TRP A C 1
ATOM 2295 O O . TRP A 1 292 ? -4.476 -5.717 -12.994 1.00 88.81 292 TRP A O 1
ATOM 2305 N N . GLU A 1 293 ? -2.419 -5.805 -12.117 1.00 93.25 293 GLU A N 1
ATOM 2306 C CA . GLU A 1 293 ? -1.728 -6.008 -13.400 1.00 93.25 293 GLU A CA 1
ATOM 2307 C C . GLU A 1 293 ? -2.207 -7.268 -14.134 1.00 93.25 293 GLU A C 1
ATOM 2309 O O . GLU A 1 293 ? -2.445 -7.237 -15.340 1.00 93.25 293 GLU A O 1
ATOM 2314 N N . MET A 1 294 ? -2.401 -8.385 -13.425 1.00 95.06 294 MET A N 1
ATOM 2315 C CA . MET A 1 294 ? -2.885 -9.623 -14.046 1.00 95.06 294 MET A CA 1
ATOM 2316 C C . MET A 1 294 ? -4.351 -9.524 -14.480 1.00 95.06 294 MET A C 1
ATOM 2318 O O . MET A 1 294 ? -4.731 -10.160 -15.466 1.00 95.06 294 MET A O 1
ATOM 2322 N N . SER A 1 295 ? -5.165 -8.702 -13.807 1.00 92.44 295 SER A N 1
ATOM 2323 C CA . SER A 1 295 ? -6.554 -8.446 -14.214 1.00 92.44 295 SER A CA 1
ATOM 2324 C C . SER A 1 295 ? -6.651 -7.770 -15.585 1.00 92.44 295 SER A C 1
ATOM 2326 O O . SER A 1 295 ? -7.626 -7.995 -16.294 1.00 92.44 295 SER A O 1
ATOM 2328 N N . GLN A 1 296 ? -5.617 -7.021 -15.988 1.00 92.62 296 GLN A N 1
ATOM 2329 C CA . GLN A 1 296 ? -5.539 -6.362 -17.297 1.00 92.62 296 GLN A CA 1
ATOM 2330 C C . GLN A 1 296 ? -5.135 -7.319 -18.430 1.00 92.62 296 GLN A C 1
ATOM 2332 O O . GLN A 1 296 ? -5.097 -6.914 -19.585 1.00 92.62 296 GLN A O 1
ATOM 2337 N N . ARG A 1 297 ? -4.793 -8.575 -18.116 1.00 95.19 297 ARG A N 1
ATOM 2338 C CA . ARG A 1 297 ? -4.338 -9.573 -19.090 1.00 95.19 297 ARG A CA 1
ATOM 2339 C C . ARG A 1 297 ? -5.397 -10.633 -19.318 1.00 95.19 297 ARG A C 1
ATOM 2341 O O . ARG A 1 297 ? -6.090 -11.043 -18.385 1.00 95.19 297 ARG A O 1
ATOM 2348 N N . THR A 1 298 ? -5.442 -11.141 -20.541 1.00 95.25 298 THR A N 1
ATOM 2349 C CA . THR A 1 298 ? -6.207 -12.349 -20.867 1.00 95.25 298 THR A CA 1
ATOM 2350 C C . THR A 1 298 ? -5.501 -13.598 -20.330 1.00 95.25 298 THR A C 1
ATOM 2352 O O . THR A 1 298 ? -4.281 -13.613 -20.145 1.00 95.25 298 THR A O 1
ATOM 2355 N N . ASP A 1 299 ? -6.257 -14.671 -20.088 1.00 93.62 299 ASP A N 1
ATOM 2356 C CA . ASP A 1 299 ? -5.735 -15.898 -19.469 1.00 93.62 299 ASP A CA 1
ATOM 2357 C C . ASP A 1 299 ? -4.495 -16.508 -20.160 1.00 93.62 299 ASP A C 1
ATOM 2359 O O . ASP A 1 299 ? -3.572 -16.903 -19.446 1.00 93.62 299 ASP A O 1
ATOM 2363 N N . PRO A 1 300 ? -4.370 -16.539 -21.507 1.00 94.50 300 PRO A N 1
ATOM 2364 C CA . PRO A 1 300 ? -3.178 -17.083 -22.175 1.00 94.50 300 PRO A CA 1
ATOM 2365 C C . PRO A 1 300 ? -1.878 -16.316 -21.892 1.00 94.50 300 PRO A C 1
ATOM 2367 O O . PRO A 1 300 ? -0.778 -16.844 -22.111 1.00 94.50 300 PRO A O 1
ATOM 2370 N N . TRP A 1 301 ? -2.001 -15.068 -21.439 1.00 94.88 301 TRP A N 1
ATOM 2371 C CA . TRP A 1 301 ? -0.901 -14.152 -21.144 1.00 94.88 301 TRP A CA 1
ATOM 2372 C C . TRP A 1 301 ? -0.645 -13.975 -19.646 1.00 94.88 301 TRP A C 1
ATOM 2374 O O . TRP A 1 301 ? 0.243 -13.211 -19.254 1.00 94.88 301 TRP A O 1
ATOM 2384 N N . ARG A 1 302 ? -1.385 -14.698 -18.801 1.00 95.25 302 ARG A N 1
ATOM 2385 C CA . ARG A 1 302 ? -1.106 -14.778 -17.372 1.00 95.25 302 ARG A CA 1
ATOM 2386 C C . ARG A 1 302 ? -0.048 -15.860 -17.121 1.00 95.25 302 ARG A C 1
ATOM 2388 O O . ARG A 1 302 ? -0.221 -17.003 -17.549 1.00 95.25 302 ARG A O 1
ATOM 2395 N N . PRO A 1 303 ? 1.063 -15.536 -16.443 1.00 96.06 303 PRO A N 1
ATOM 2396 C CA . PRO A 1 303 ? 2.039 -16.539 -16.040 1.00 96.06 303 PRO A CA 1
ATOM 2397 C C . PRO A 1 303 ? 1.451 -17.474 -14.976 1.00 96.06 303 PRO A C 1
ATOM 2399 O O . PRO A 1 303 ? 0.513 -17.121 -14.268 1.00 96.06 303 PRO A O 1
ATOM 2402 N N . ALA A 1 304 ? 2.033 -18.665 -14.820 1.00 95.12 304 ALA A N 1
ATOM 2403 C CA . ALA A 1 304 ? 1.498 -19.694 -13.922 1.00 95.12 304 ALA A CA 1
ATOM 2404 C C . ALA A 1 304 ? 1.357 -19.229 -12.460 1.00 95.12 304 ALA A C 1
ATOM 2406 O O . ALA A 1 304 ? 0.400 -19.603 -11.793 1.00 95.12 304 ALA A O 1
ATOM 2407 N N . TRP A 1 305 ? 2.260 -18.374 -11.967 1.00 95.19 305 TRP A N 1
ATOM 2408 C CA . TRP A 1 305 ? 2.175 -17.844 -10.601 1.00 95.19 305 TRP A CA 1
ATOM 2409 C C . TRP A 1 305 ? 0.954 -16.942 -10.375 1.00 95.19 305 TRP A C 1
ATOM 2411 O O . TRP A 1 305 ? 0.558 -16.741 -9.229 1.00 95.19 305 TRP A O 1
ATOM 2421 N N . ALA A 1 306 ? 0.322 -16.421 -11.434 1.00 95.00 306 ALA A N 1
ATOM 2422 C CA . ALA A 1 306 ? -0.860 -15.572 -11.318 1.00 95.00 306 ALA A CA 1
ATOM 2423 C C . ALA A 1 306 ? -2.061 -16.324 -10.723 1.00 95.00 306 ALA A C 1
ATOM 2425 O O . ALA A 1 306 ? -2.908 -15.702 -10.090 1.00 95.00 306 ALA A O 1
ATOM 2426 N N . THR A 1 307 ? -2.118 -17.658 -10.841 1.00 91.56 307 THR A N 1
ATOM 2427 C CA . THR A 1 307 ? -3.191 -18.470 -10.238 1.00 91.56 307 THR A CA 1
ATOM 2428 C C . THR A 1 307 ? -3.137 -18.499 -8.710 1.00 91.56 307 THR A C 1
ATOM 2430 O O . THR A 1 307 ? -4.063 -18.990 -8.074 1.00 91.56 307 THR A O 1
ATOM 2433 N N . LEU A 1 308 ? -2.033 -18.037 -8.116 1.00 86.06 308 LEU A N 1
ATOM 2434 C CA . LEU A 1 308 ? -1.857 -17.924 -6.669 1.00 86.06 308 LEU A CA 1
ATOM 2435 C C . LEU A 1 308 ? -2.337 -16.575 -6.124 1.00 86.06 308 LEU A C 1
ATOM 2437 O O . LEU A 1 308 ? -2.362 -16.388 -4.908 1.00 86.06 308 LEU A O 1
ATOM 2441 N N . LEU A 1 309 ? -2.662 -15.619 -6.997 1.00 83.62 309 LEU A N 1
ATOM 2442 C CA . LEU A 1 309 ? -3.144 -14.317 -6.565 1.00 83.62 309 LEU A CA 1
ATOM 2443 C C . LEU A 1 309 ? -4.550 -14.450 -5.967 1.00 83.62 309 LEU A C 1
ATOM 2445 O O . LEU A 1 309 ? -5.368 -15.213 -6.486 1.00 83.62 309 LEU A O 1
ATOM 2449 N N . PRO A 1 310 ? -4.845 -13.712 -4.884 1.00 73.38 310 PRO A N 1
ATOM 2450 C CA . PRO A 1 310 ? -6.208 -13.611 -4.392 1.00 73.38 310 PRO A CA 1
ATOM 2451 C C . PRO A 1 310 ? -7.076 -12.934 -5.462 1.00 73.38 310 PRO A C 1
ATOM 2453 O O . PRO A 1 310 ? -6.652 -11.938 -6.054 1.00 73.38 310 PRO A O 1
ATOM 2456 N N . GLY A 1 311 ? -8.249 -13.517 -5.716 1.00 59.31 311 GLY A N 1
ATOM 2457 C CA . GLY A 1 311 ? -9.275 -12.938 -6.587 1.00 59.31 311 GLY A CA 1
ATOM 2458 C C . GLY A 1 311 ? -9.912 -11.683 -6.010 1.00 59.31 311 GLY A C 1
ATOM 2459 O O . GLY A 1 311 ? -9.803 -11.460 -4.779 1.00 59.31 311 GLY A O 1
#

Sequence (311 aa):
MEADDLVSAEDLWWSWAVLTDQDLLPDGARCELDADEHVLSYDYGASWTSLQRIAGGRAVLWGRAGTSVRDAISEHLDVLAGAPDWASSDAVWRSVRETKPGFFAWHSRDGWDTSTPDMFDGVIDLITPLLRADPHLVDAARAGQSDSVFLKDAAGVAYVAAQGPIRHRLRHQIHEQMRATRERDRGLPERPTLLARWVRVVEPVASFTHTVLVDEGRLVVTSSSPWLPEAMRLTLGNILRELHRAEAEEESGAWLAARVRFEHGRIALDRAFDSLPAWYTGKGPTLRALAWEMSQRTDPWRPAWATLLPG